Protein AF-A0A5E6NLM1-F1 (afdb_monomer)

Foldseek 3Di:
DWDQDPNDIDDPFQAPPHPFDWQFFQAPCQVVFQEWEFAFQAQTWIWHHHNTTITIHGRLGHCVDPNSVVVSVVVVVVCCVVRVGHHQAYEYEPDCPRPSNVVRVVVCVVVVHDYDYDHRQLVVVAVVCGNVSNHQPDAWDWDFFAAAFTQDPVRATEGTFTWGHGNPDIDTDDFADKWFQPPVVQLQFALCSLLLRVCVVVVNDDPPLQPPHVSVVVVVVVVDPDDTHIYRHPLSVQSNVLSVVVQDRDGDPDGSPSNVSSVVVVVVVVPDPPDPDDDDDDDDDDPDPDPPPDDPPDDD

Secondary structure (DSSP, 8-state):
-EEEETTEEEES---TTTTTPPEEPPTT-GGGTTEEE---STTB--EEE-SSEEEEPPP-B-TTSHHHHHHHHHHHHHHHHHTT----EEEEES-TTSHHHHHHHHHHHHHT--EEEE-HHHHHHHHHHHHTT--TTPPPEEEEEEEEEEE-TTSSEEEEEEEEE-SS-EEEEEEPPPEE-TTTTHHHH-THHHHHHHHHHTT---TTTTTTS-HHHHHHHHHS-S---EE--HHHHHHHHHHHTTSS-S--SSTTHHHHHHHHHHHHHHHSS----------SS-----------S---

Sequence (300 aa):
MVQVCAENTRLIRRARGYAPTALPFPNGFEEYQGLLAVGAELKNTFCLFTRTNAIVSQHIGDLKTLESYQDFMRNIALYQRLYMTNIQRLACDLHPDYLSSKYADNYAQTNNIKLSTVQHHHAHIAACLFEHGKAIDSEKVLGVVWDGIGLGADNSLWGGEFLLVDYLSFNRLAHFEYTPLLGGDKAQSEPWRMAYMYLKQHKIAADTCFSGKPTAEFDALLKSNLPLNYTSSVGRLFDAVAYLLGICTEKISYEAQAAIELENMANECLTTKRQTVTNLNLKKQKITLILILKNCGLRF

Nearest PDB structures (foldseek):
  3vth-assembly1_A  TM=8.858E-01  e=1.335E-23  Caldanaerobacter subterraneus subsp. tengcongensis MB4
  3ttf-assembly1_A  TM=9.095E-01  e=5.279E-23  Escherichia coli O157:H7
  3vth-assembly2_B  TM=9.160E-01  e=7.117E-23  Caldanaerobacter subterraneus subsp. tengcongensis MB4
  4g9i-assembly1_A  TM=8.330E-01  e=1.838E-18  Thermococcus kodakarensis KOD1
  4g9i-assembly3_C  TM=8.614E-01  e=6.448E-18  Thermococcus kodakarensis KOD1

pLDDT: mean 87.35, std 18.52, range [25.2, 98.44]

Radius of gyration: 21.75 Å; Cα contacts (8 Å, |Δi|>4): 486; chains: 1; bounding box: 50×42×65 Å

Structure (mmCIF, N/CA/C/O backbone):
data_AF-A0A5E6NLM1-F1
#
_entry.id   AF-A0A5E6NLM1-F1
#
loop_
_atom_site.group_PDB
_atom_site.id
_atom_site.type_symbol
_atom_site.label_atom_id
_atom_site.label_alt_id
_atom_site.label_comp_id
_atom_site.label_asym_id
_atom_site.label_entity_id
_atom_site.label_seq_id
_atom_site.pdbx_PDB_ins_code
_atom_site.Cartn_x
_atom_site.Cartn_y
_atom_site.Cartn_z
_atom_site.occupancy
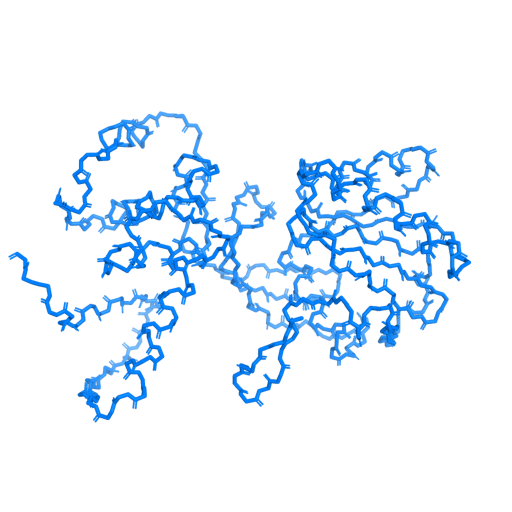_atom_site.B_iso_or_equiv
_atom_site.auth_seq_id
_atom_site.auth_comp_id
_atom_site.auth_asym_id
_atom_site.auth_atom_id
_atom_site.pdbx_PDB_model_num
ATOM 1 N N . MET A 1 1 ? -10.495 13.761 -3.846 1.00 75.44 1 MET A N 1
ATOM 2 C CA . MET A 1 1 ? -10.309 13.482 -5.285 1.00 75.44 1 MET A CA 1
ATOM 3 C C . MET A 1 1 ? -11.126 12.256 -5.607 1.00 75.44 1 MET A C 1
ATOM 5 O O . MET A 1 1 ? -11.008 11.282 -4.871 1.00 75.44 1 MET A O 1
ATOM 9 N N . VAL A 1 2 ? -11.967 12.341 -6.629 1.00 79.38 2 VAL A N 1
ATOM 10 C CA . VAL A 1 2 ? -12.831 11.255 -7.103 1.00 79.38 2 VAL A CA 1
ATOM 11 C C . VAL A 1 2 ? -12.576 11.055 -8.595 1.00 79.38 2 VAL A C 1
ATOM 13 O O . VAL A 1 2 ? -12.265 12.025 -9.282 1.00 79.38 2 VAL A O 1
ATOM 16 N N . GLN A 1 3 ? -12.697 9.824 -9.074 1.00 84.31 3 GLN A N 1
ATOM 17 C CA . GLN A 1 3 ? -12.614 9.460 -10.489 1.00 84.31 3 GLN A CA 1
ATOM 18 C C . GLN A 1 3 ? -13.764 8.511 -10.818 1.00 84.31 3 GLN A C 1
ATOM 20 O O . GLN A 1 3 ? -14.216 7.773 -9.948 1.00 84.31 3 GLN A O 1
ATOM 25 N N . VAL A 1 4 ? -14.243 8.515 -12.058 1.00 77.81 4 VAL A N 1
ATOM 26 C CA . VAL A 1 4 ? -15.207 7.514 -12.527 1.00 77.81 4 VAL A CA 1
ATOM 27 C C . VAL A 1 4 ? -14.437 6.340 -13.123 1.00 77.81 4 VAL A C 1
ATOM 29 O O . VAL A 1 4 ? -13.619 6.531 -14.017 1.00 77.81 4 VAL A O 1
ATOM 32 N N . CYS A 1 5 ? -14.697 5.134 -12.628 1.00 77.75 5 CYS A N 1
ATOM 33 C CA . CYS A 1 5 ? -14.145 3.889 -13.154 1.00 77.75 5 CYS A CA 1
ATOM 34 C C . CYS A 1 5 ? -15.266 2.853 -13.259 1.00 77.75 5 CYS A C 1
ATOM 36 O O . CYS A 1 5 ? -16.017 2.657 -12.299 1.00 77.75 5 CYS A O 1
ATOM 38 N N . ALA A 1 6 ? -15.386 2.219 -14.432 1.00 78.81 6 ALA A N 1
ATOM 39 C CA . ALA A 1 6 ? -16.472 1.293 -14.766 1.00 78.81 6 ALA A CA 1
ATOM 40 C C . ALA A 1 6 ? -17.851 1.855 -14.363 1.00 78.81 6 ALA A C 1
ATOM 42 O O . ALA A 1 6 ? -18.569 1.250 -13.569 1.00 78.81 6 ALA A O 1
ATOM 43 N N . GLU A 1 7 ? -18.158 3.068 -14.840 1.00 79.19 7 GLU A N 1
ATOM 44 C CA . GLU A 1 7 ? -19.419 3.803 -14.605 1.00 79.19 7 GLU A CA 1
ATOM 45 C C . GLU A 1 7 ? -19.713 4.179 -13.142 1.00 79.19 7 GLU A C 1
ATOM 47 O O . GLU A 1 7 ? -20.738 4.787 -12.847 1.00 79.19 7 GLU A O 1
ATOM 52 N N . ASN A 1 8 ? -18.797 3.889 -12.217 1.00 81.50 8 ASN A N 1
ATOM 53 C CA . ASN A 1 8 ? -18.968 4.161 -10.797 1.00 81.50 8 ASN A CA 1
ATOM 54 C C . ASN A 1 8 ? -17.966 5.204 -10.306 1.00 81.50 8 ASN A C 1
ATOM 56 O O . ASN A 1 8 ? -16.784 5.173 -10.655 1.00 81.50 8 ASN A O 1
ATOM 60 N N . THR A 1 9 ? -18.418 6.107 -9.437 1.00 85.75 9 THR A N 1
ATOM 61 C CA . THR A 1 9 ? -17.531 7.052 -8.751 1.00 85.75 9 THR A CA 1
ATOM 62 C C . THR A 1 9 ? -16.673 6.311 -7.730 1.00 85.75 9 THR A C 1
ATOM 64 O O . THR A 1 9 ? -17.185 5.636 -6.841 1.00 85.75 9 THR A O 1
ATOM 67 N N . ARG A 1 10 ? -15.356 6.472 -7.830 1.00 87.00 10 ARG A N 1
ATOM 68 C CA . ARG A 1 10 ? -14.344 5.916 -6.931 1.00 87.00 10 ARG A CA 1
ATOM 69 C C . ARG A 1 10 ? -13.585 7.045 -6.250 1.00 87.00 10 ARG A C 1
ATOM 71 O O . ARG A 1 10 ? -13.135 7.996 -6.892 1.00 87.00 10 ARG A O 1
ATOM 78 N N . LEU A 1 11 ? -13.454 6.961 -4.932 1.00 85.88 11 LEU A N 1
ATOM 79 C CA . LEU A 1 11 ? -12.713 7.936 -4.142 1.00 85.88 11 LEU A CA 1
ATOM 80 C C . LEU A 1 11 ? -11.222 7.580 -4.156 1.00 85.88 11 LEU A C 1
ATOM 82 O O . LEU A 1 11 ? -10.843 6.518 -3.687 1.00 85.88 11 LEU A O 1
ATOM 86 N N . ILE A 1 12 ? -10.377 8.489 -4.645 1.00 83.50 12 ILE A N 1
ATOM 87 C CA . ILE A 1 12 ? -8.913 8.304 -4.655 1.00 83.50 12 ILE A CA 1
ATOM 88 C C . ILE A 1 12 ? -8.264 9.011 -3.464 1.00 83.50 12 ILE A C 1
ATOM 90 O O . ILE A 1 12 ? -7.289 8.542 -2.889 1.00 83.50 12 ILE A O 1
ATOM 94 N N . ARG A 1 13 ? -8.810 10.168 -3.067 1.00 86.12 13 ARG A N 1
ATOM 95 C CA . ARG A 1 13 ? -8.314 10.935 -1.915 1.00 86.12 13 ARG A CA 1
ATOM 96 C C . ARG A 1 13 ? -9.465 11.378 -1.029 1.00 86.12 13 ARG A C 1
ATOM 98 O O . ARG A 1 13 ? -10.170 12.328 -1.395 1.00 86.12 13 ARG A O 1
ATOM 105 N N . ARG A 1 14 ? -9.605 10.735 0.134 1.00 87.50 14 ARG A N 1
ATOM 106 C CA . ARG A 1 14 ? -10.546 11.112 1.200 1.00 87.50 14 ARG A CA 1
ATOM 107 C C . ARG A 1 14 ? -9.989 12.295 1.997 1.00 87.50 14 ARG A C 1
ATOM 109 O O . ARG A 1 14 ? -9.028 12.155 2.739 1.00 87.50 14 ARG A O 1
ATOM 116 N N . ALA A 1 15 ? -10.548 13.486 1.806 1.00 86.50 15 ALA A N 1
ATOM 117 C CA . ALA A 1 15 ? -10.118 14.703 2.503 1.00 86.50 15 ALA A CA 1
ATOM 118 C C . ALA A 1 15 ? -11.305 15.675 2.628 1.00 86.50 15 ALA A C 1
ATOM 120 O O . ALA A 1 15 ? -12.387 15.256 3.028 1.00 86.50 15 ALA A O 1
ATOM 121 N N . ARG A 1 16 ? -11.137 16.955 2.262 1.00 81.88 16 ARG A N 1
ATOM 122 C CA . ARG A 1 16 ? -12.198 17.978 2.294 1.00 81.88 16 ARG A CA 1
ATOM 123 C C . ARG A 1 16 ? -13.504 17.473 1.660 1.00 81.88 16 ARG A C 1
ATOM 125 O O . ARG A 1 16 ? -13.479 16.942 0.552 1.00 81.88 16 ARG A O 1
ATOM 132 N N . GLY A 1 17 ? -14.618 17.656 2.371 1.00 78.25 17 GLY A N 1
ATOM 133 C CA . GLY A 1 17 ? -15.962 17.247 1.942 1.00 78.25 17 GLY A CA 1
ATOM 134 C C . GLY A 1 17 ? -16.335 15.795 2.268 1.00 78.25 17 GLY A C 1
ATOM 135 O O . GLY A 1 17 ? -17.504 15.449 2.158 1.00 78.25 17 GLY A O 1
ATOM 136 N N . TYR A 1 18 ? -15.375 14.967 2.700 1.00 79.31 18 TYR A N 1
ATOM 137 C CA . TYR A 1 18 ? -15.607 13.565 3.077 1.00 79.31 18 TYR A CA 1
ATOM 138 C C . TYR A 1 18 ? -15.082 13.231 4.470 1.00 79.31 18 TYR A C 1
ATOM 140 O O . TYR A 1 18 ? -15.738 12.528 5.223 1.00 79.31 18 TYR A O 1
ATOM 148 N N . ALA A 1 19 ? -13.890 13.700 4.828 1.00 81.88 19 ALA A N 1
ATOM 149 C CA . ALA A 1 19 ? -13.377 13.576 6.181 1.00 81.88 19 ALA A CA 1
ATOM 150 C C . ALA A 1 19 ? -13.891 14.751 7.037 1.00 81.88 19 ALA A C 1
ATOM 152 O O . ALA A 1 19 ? -13.904 15.883 6.538 1.00 81.88 19 ALA A O 1
ATOM 153 N N . PRO A 1 20 ? -14.282 14.521 8.303 1.00 80.88 20 PRO A N 1
ATOM 154 C CA . PRO A 1 20 ? -14.230 13.258 9.043 1.00 80.88 20 PRO A CA 1
ATOM 155 C C . PRO A 1 20 ? -15.606 12.561 9.132 1.00 80.88 20 PRO A C 1
ATOM 157 O O . PRO A 1 20 ? -16.027 12.153 10.214 1.00 80.88 20 PRO A O 1
ATOM 160 N N . THR A 1 21 ? -16.348 12.443 8.022 1.00 86.06 21 THR A N 1
ATOM 161 C CA . THR A 1 21 ? -17.630 11.720 8.019 1.00 86.06 21 THR A CA 1
ATOM 162 C C . THR A 1 21 ? -17.414 10.291 8.502 1.00 86.06 21 THR A C 1
ATOM 164 O O . THR A 1 21 ? -16.505 9.597 8.036 1.00 86.06 21 THR A O 1
ATOM 167 N N . ALA A 1 22 ? -18.248 9.872 9.447 1.00 90.19 22 ALA A N 1
ATOM 168 C CA . ALA A 1 22 ? -18.184 8.560 10.059 1.00 90.19 22 ALA A CA 1
ATOM 169 C C . ALA A 1 22 ? -18.597 7.459 9.072 1.00 90.19 22 ALA A C 1
ATOM 171 O O . ALA A 1 22 ? -19.509 7.653 8.268 1.00 90.19 22 ALA A O 1
ATOM 172 N N . LEU A 1 23 ? -17.927 6.310 9.145 1.00 92.69 23 LEU A N 1
ATOM 173 C CA . LEU A 1 23 ? -18.339 5.088 8.465 1.00 92.69 23 LEU A CA 1
ATOM 174 C C . LEU A 1 23 ? -19.094 4.206 9.470 1.00 92.69 23 LEU A C 1
ATOM 176 O O . LEU A 1 23 ? -18.535 3.920 10.537 1.00 92.69 23 LEU A O 1
ATOM 180 N N . PRO A 1 24 ? -20.339 3.799 9.169 1.00 94.19 24 PRO A N 1
ATOM 181 C CA . PRO A 1 24 ? -21.094 2.923 10.053 1.00 94.19 24 PRO A CA 1
ATOM 182 C C . PRO A 1 24 ? -20.392 1.571 10.178 1.00 94.19 24 PRO A C 1
ATOM 184 O O . PRO A 1 24 ? -19.762 1.100 9.229 1.00 94.19 24 PRO A O 1
ATOM 187 N N . PHE A 1 25 ? -20.498 0.951 11.350 1.00 95.75 25 PHE A N 1
ATOM 188 C CA . PHE A 1 25 ? -19.984 -0.396 11.545 1.00 95.75 25 PHE A CA 1
ATOM 189 C C . PHE A 1 25 ? -20.836 -1.419 10.782 1.00 95.75 25 PHE A C 1
ATOM 191 O O . PHE A 1 25 ? -22.063 -1.390 10.892 1.00 95.75 25 PHE A O 1
ATOM 198 N N . PRO A 1 26 ? -20.212 -2.342 10.030 1.00 95.25 26 PRO A N 1
ATOM 199 C CA . PRO A 1 26 ? -20.854 -3.600 9.690 1.00 95.25 2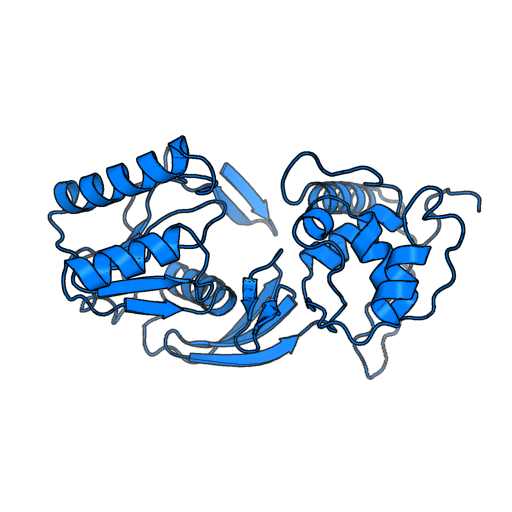6 PRO A CA 1
ATOM 200 C C . PRO A 1 26 ? -21.167 -4.391 10.967 1.00 95.25 26 PRO A C 1
ATOM 202 O O . PRO A 1 26 ? -20.499 -4.213 11.988 1.00 95.25 26 PRO A O 1
ATOM 205 N N . ASN A 1 27 ? -22.136 -5.304 10.894 1.00 94.62 27 ASN A N 1
ATOM 206 C CA . ASN A 1 27 ? -22.512 -6.136 12.038 1.00 94.62 27 ASN A CA 1
ATOM 207 C C . ASN A 1 27 ? -21.291 -6.875 12.618 1.00 94.62 27 ASN A C 1
ATOM 209 O O . ASN A 1 27 ? -20.547 -7.531 11.879 1.00 94.62 27 ASN A O 1
ATOM 213 N N . GLY A 1 28 ? -21.118 -6.797 13.938 1.00 93.31 28 GLY A N 1
ATOM 214 C CA . GLY A 1 28 ? -20.065 -7.489 14.681 1.00 93.31 28 GLY A CA 1
ATOM 215 C C . GLY A 1 28 ? -18.802 -6.659 14.926 1.00 93.31 28 GLY A C 1
ATOM 216 O O . GLY A 1 28 ? -17.847 -7.178 15.498 1.00 93.31 28 GLY A O 1
ATOM 217 N N . PHE A 1 29 ? -18.772 -5.383 14.525 1.00 94.44 29 PHE A N 1
ATOM 218 C CA . PHE A 1 29 ? -17.647 -4.476 14.788 1.00 94.44 29 PHE A CA 1
ATOM 219 C C . PHE A 1 29 ? -17.846 -3.563 16.014 1.00 94.44 29 PHE A C 1
ATOM 221 O O . PHE A 1 29 ? -16.917 -2.856 16.414 1.00 94.44 29 PHE A O 1
ATOM 228 N N . GLU A 1 30 ? -19.019 -3.592 16.648 1.00 90.69 30 GLU A N 1
ATOM 229 C CA . GLU A 1 30 ? -19.412 -2.699 17.745 1.00 90.69 30 GLU A CA 1
ATOM 230 C C . GLU A 1 30 ? -18.545 -2.860 19.008 1.00 90.69 30 GLU A C 1
ATOM 232 O O . GLU A 1 30 ? -18.379 -1.915 19.779 1.00 90.69 30 GLU A O 1
ATOM 237 N N . GLU A 1 31 ? -17.939 -4.033 19.210 1.00 89.81 31 GLU A N 1
ATOM 238 C CA . GLU A 1 31 ? -17.104 -4.337 20.381 1.00 89.81 31 GLU A CA 1
ATOM 239 C C . GLU A 1 31 ? -15.654 -3.823 20.264 1.00 89.81 31 GLU A C 1
ATOM 241 O O . GLU A 1 31 ? -14.894 -3.843 21.238 1.00 89.81 31 GLU A O 1
ATOM 246 N N . TYR A 1 32 ? -15.248 -3.326 19.091 1.00 92.12 32 TYR A N 1
ATOM 247 C CA . TYR A 1 32 ? -13.862 -2.931 18.804 1.00 92.12 32 TYR A CA 1
ATOM 248 C C . TYR A 1 32 ? -13.583 -1.437 19.033 1.00 92.12 32 TYR A C 1
ATOM 250 O O . TYR A 1 32 ? -12.645 -0.876 18.458 1.00 92.12 32 TYR A O 1
ATOM 258 N N . GLN A 1 33 ? -14.361 -0.784 19.903 1.00 94.06 33 GLN A N 1
ATOM 259 C CA . GLN A 1 33 ? -14.108 0.596 20.320 1.00 94.06 33 GLN A CA 1
ATOM 260 C C . GLN A 1 33 ? -12.654 0.775 20.801 1.00 94.06 33 GLN A C 1
ATOM 262 O O . GLN A 1 33 ? -12.075 -0.076 21.482 1.00 94.06 33 GLN A O 1
ATOM 267 N N . GLY A 1 34 ? -12.060 1.919 20.460 1.00 96.12 34 GLY A N 1
ATOM 268 C CA . GLY A 1 34 ? -10.700 2.268 20.859 1.00 96.12 34 GLY A CA 1
ATOM 269 C C . GLY A 1 34 ? -9.617 1.582 20.027 1.00 96.12 34 GLY A C 1
ATOM 270 O O . GLY A 1 34 ? -8.449 1.631 20.410 1.00 96.12 34 GLY A O 1
ATOM 271 N N . LEU A 1 35 ? -9.962 0.943 18.906 1.00 97.50 35 LEU A N 1
ATOM 272 C CA . LEU A 1 35 ? -8.975 0.522 17.916 1.00 97.50 35 LEU A CA 1
ATOM 273 C C . LEU A 1 35 ? -8.462 1.737 17.132 1.00 97.50 35 LEU A C 1
ATOM 275 O O . LEU A 1 35 ? -9.245 2.442 16.493 1.00 97.50 35 LEU A O 1
ATOM 279 N N . LEU A 1 36 ? -7.147 1.955 17.153 1.00 98.44 36 LEU A N 1
ATOM 280 C CA . LEU A 1 36 ? -6.457 2.846 16.224 1.00 98.44 36 LEU A CA 1
ATOM 281 C C . LEU A 1 36 ? -5.688 2.008 15.196 1.00 98.44 36 LEU A C 1
ATOM 283 O O . LEU A 1 36 ? -4.739 1.306 15.543 1.00 98.44 36 LEU A O 1
ATOM 287 N N . ALA A 1 37 ? -6.070 2.122 13.927 1.00 98.31 37 ALA A N 1
ATOM 288 C CA . ALA A 1 37 ? -5.298 1.611 12.801 1.00 98.31 37 ALA A CA 1
ATOM 289 C C . ALA A 1 37 ? -4.488 2.756 12.180 1.00 98.31 37 ALA A C 1
ATOM 291 O O . ALA A 1 37 ? -5.067 3.747 11.738 1.00 98.31 37 ALA A O 1
ATOM 292 N N . VAL A 1 38 ? -3.159 2.641 12.150 1.00 98.38 38 VAL A N 1
ATOM 293 C CA . VAL A 1 38 ? -2.268 3.747 11.734 1.00 98.38 38 VAL A CA 1
ATOM 294 C C . VAL A 1 38 ? -2.033 3.837 10.224 1.00 98.38 38 VAL A C 1
ATOM 296 O O . VAL A 1 38 ? -1.513 4.846 9.754 1.00 98.38 38 VAL A O 1
ATOM 299 N N . GLY A 1 39 ? -2.436 2.809 9.472 1.00 97.19 39 GLY A N 1
ATOM 300 C CA . GLY A 1 39 ? -2.336 2.759 8.013 1.00 97.19 39 GLY A CA 1
ATOM 301 C C . GLY A 1 39 ? -0.914 2.561 7.469 1.00 97.19 39 GLY A C 1
ATOM 302 O O . GLY A 1 39 ? 0.047 2.350 8.214 1.00 97.19 39 GLY A O 1
ATOM 303 N N . ALA A 1 40 ? -0.800 2.625 6.142 1.00 96.06 40 ALA A N 1
ATOM 304 C CA . ALA A 1 40 ? 0.459 2.514 5.402 1.00 96.06 40 ALA A CA 1
ATOM 305 C C . ALA A 1 40 ? 1.284 3.815 5.447 1.00 96.06 40 ALA A C 1
ATOM 307 O O . ALA A 1 40 ? 0.816 4.837 5.938 1.00 96.06 40 ALA A O 1
ATOM 308 N N . GLU A 1 41 ? 2.505 3.808 4.916 1.00 94.62 41 GLU A N 1
ATOM 309 C CA . GLU A 1 41 ? 3.379 4.993 4.918 1.00 94.62 41 GLU A CA 1
ATOM 310 C C . GLU A 1 41 ? 3.013 6.033 3.847 1.00 94.62 41 GLU A C 1
ATOM 312 O O . GLU A 1 41 ? 2.988 7.236 4.118 1.00 94.62 41 GLU A O 1
ATOM 317 N N . LEU A 1 42 ? 2.698 5.572 2.635 1.00 93.44 42 LEU A N 1
ATOM 318 C CA . LEU A 1 42 ? 2.364 6.430 1.504 1.00 93.44 42 LEU A CA 1
ATOM 319 C C . LEU A 1 42 ? 0.853 6.679 1.428 1.00 93.44 42 LEU A C 1
ATOM 321 O O . LEU A 1 42 ? 0.049 5.782 1.677 1.00 93.44 42 LEU A O 1
ATOM 325 N N . LYS A 1 43 ? 0.461 7.904 1.048 1.00 93.56 43 LYS A N 1
ATOM 326 C CA . LYS A 1 43 ? -0.944 8.356 0.987 1.00 93.56 43 LYS A CA 1
ATOM 327 C C . LYS A 1 43 ? -1.704 8.087 2.298 1.00 93.56 43 LYS A C 1
ATOM 329 O O . LYS A 1 43 ? -2.904 7.809 2.272 1.00 93.56 43 LYS A O 1
ATOM 334 N N . ASN A 1 44 ? -1.008 8.208 3.428 1.00 97.75 44 ASN A N 1
ATOM 335 C CA . ASN A 1 44 ? -1.464 7.761 4.732 1.00 97.75 44 ASN A CA 1
ATOM 336 C C . ASN A 1 44 ? -2.817 8.365 5.138 1.00 97.75 44 ASN A C 1
ATOM 338 O O . ASN A 1 44 ? -3.101 9.553 4.936 1.00 97.75 44 ASN A O 1
ATOM 342 N N . THR A 1 45 ? -3.613 7.507 5.767 1.00 97.50 45 THR A N 1
ATOM 343 C CA . THR A 1 45 ? -4.738 7.855 6.633 1.00 97.50 45 THR A CA 1
ATOM 344 C C . THR A 1 45 ? -4.698 6.917 7.831 1.00 97.50 45 THR A C 1
ATOM 346 O O . THR A 1 45 ? -4.318 5.755 7.678 1.00 97.50 45 THR A O 1
ATOM 349 N N . PHE A 1 46 ? -5.122 7.395 8.997 1.00 98.06 46 PHE A N 1
ATOM 350 C CA . PHE A 1 46 ? -5.395 6.533 10.145 1.00 98.06 46 PHE A CA 1
ATOM 351 C C . PHE A 1 46 ? -6.905 6.364 10.327 1.00 98.06 46 PHE A C 1
ATOM 353 O O . PHE A 1 46 ? -7.702 7.169 9.840 1.00 98.06 46 PHE A O 1
ATOM 360 N N . CYS A 1 47 ? -7.311 5.326 11.049 1.00 98.00 47 CYS A N 1
ATOM 361 C CA . CYS A 1 47 ? -8.704 5.066 11.380 1.00 98.00 47 CYS A CA 1
ATOM 362 C C . CYS A 1 47 ? -8.868 4.854 12.885 1.00 98.00 47 CYS A C 1
ATOM 364 O O . CYS A 1 47 ? -8.165 4.035 13.474 1.00 98.00 47 CYS A O 1
ATOM 366 N N . LEU A 1 48 ? -9.814 5.572 13.494 1.00 97.81 48 LEU A N 1
ATOM 367 C CA . LEU A 1 48 ? -10.165 5.450 14.907 1.00 97.81 48 LEU A CA 1
ATOM 368 C C . LEU A 1 48 ? -11.571 4.867 15.051 1.00 97.81 48 LEU A C 1
ATOM 370 O O . LEU A 1 48 ? -12.545 5.441 14.565 1.00 97.81 48 LEU A O 1
ATOM 374 N N . PHE A 1 49 ? -11.680 3.740 15.746 1.00 97.25 49 PHE A N 1
ATOM 375 C CA . PHE A 1 49 ? -12.960 3.125 16.073 1.00 97.25 49 PHE A CA 1
ATOM 376 C C . PHE A 1 49 ? -13.519 3.788 17.326 1.00 97.25 49 PHE A C 1
ATOM 378 O O . PHE A 1 49 ? -12.973 3.662 18.422 1.00 97.25 49 PHE A O 1
ATOM 385 N N . THR A 1 50 ? -14.616 4.512 17.153 1.00 95.44 50 THR A N 1
ATOM 386 C CA . THR A 1 50 ? -15.383 5.106 18.252 1.00 95.44 50 THR A CA 1
ATOM 387 C C . THR A 1 50 ? -16.382 4.086 18.795 1.00 95.44 50 THR A C 1
ATOM 389 O O . THR A 1 50 ? -16.401 2.936 18.365 1.00 95.44 50 THR A O 1
ATOM 392 N N . ARG A 1 51 ? -17.242 4.493 19.733 1.00 91.56 51 ARG A N 1
ATOM 393 C CA . ARG A 1 51 ? -18.296 3.617 20.265 1.00 91.56 51 ARG A CA 1
ATOM 394 C C . ARG A 1 51 ? -19.276 3.126 19.192 1.00 91.56 51 ARG A C 1
ATOM 396 O O . ARG A 1 51 ? -19.852 2.061 19.349 1.00 91.56 51 ARG A O 1
ATOM 403 N N . THR A 1 52 ? -19.523 3.919 18.151 1.00 90.88 52 THR A N 1
ATOM 404 C CA . THR A 1 52 ? -20.608 3.642 17.193 1.00 90.88 52 THR A CA 1
ATOM 405 C C . THR A 1 52 ? -20.160 3.568 15.742 1.00 90.88 52 THR A C 1
ATOM 407 O O . THR A 1 52 ? -20.912 3.059 14.922 1.00 90.88 52 THR A O 1
ATOM 410 N N . ASN A 1 53 ? -18.982 4.096 15.405 1.00 94.62 53 ASN A N 1
ATOM 411 C CA . ASN A 1 53 ? -18.533 4.207 14.019 1.00 94.62 53 ASN A CA 1
ATOM 412 C C . ASN A 1 53 ? -17.006 4.156 13.887 1.00 94.62 53 ASN A C 1
ATOM 414 O O . ASN A 1 53 ? -16.275 4.502 14.824 1.00 94.62 53 ASN A O 1
ATOM 418 N N . ALA A 1 54 ? -16.532 3.859 12.678 1.00 96.56 54 ALA A N 1
ATOM 419 C CA . ALA A 1 54 ? -15.144 4.045 12.274 1.00 96.56 54 ALA A CA 1
ATOM 420 C C . ALA A 1 54 ? -14.940 5.457 11.703 1.00 96.56 54 ALA A C 1
ATOM 422 O O . ALA A 1 54 ? -15.672 5.898 10.815 1.00 96.56 54 ALA A O 1
ATOM 423 N N . ILE A 1 55 ? -13.928 6.175 12.191 1.00 96.69 55 ILE A N 1
ATOM 424 C CA . ILE A 1 55 ? -13.563 7.502 11.691 1.00 96.69 55 ILE A CA 1
ATOM 425 C C . ILE A 1 55 ? -12.215 7.414 10.984 1.00 96.69 55 ILE A C 1
ATOM 427 O O . ILE A 1 55 ? -11.172 7.310 11.628 1.00 96.69 55 ILE A O 1
ATOM 431 N N . VAL A 1 56 ? -12.239 7.500 9.655 1.00 96.38 56 VAL A N 1
ATOM 432 C CA . VAL A 1 56 ? -11.028 7.602 8.830 1.00 96.38 56 VAL A CA 1
ATOM 433 C C . VAL A 1 56 ? -10.608 9.065 8.741 1.00 96.38 56 VAL A C 1
ATOM 435 O O . VAL A 1 56 ? -11.430 9.931 8.419 1.00 96.38 56 VAL A O 1
ATOM 438 N N . SER A 1 57 ? -9.334 9.335 9.015 1.00 96.62 57 SER A N 1
ATOM 439 C CA . SER A 1 57 ? -8.760 10.674 8.954 1.00 96.62 57 SER A CA 1
ATOM 440 C C . SER A 1 57 ? -8.833 11.266 7.546 1.00 96.62 57 SER A C 1
ATOM 442 O O . SER A 1 57 ? -9.053 10.581 6.543 1.00 96.62 57 SER A O 1
ATOM 444 N N . GLN A 1 58 ? -8.583 12.569 7.444 1.00 94.81 58 GLN A N 1
ATOM 445 C CA . GLN A 1 58 ? -8.197 13.146 6.164 1.00 94.81 58 GLN A CA 1
ATOM 446 C C . GLN A 1 58 ? -6.899 12.503 5.658 1.00 94.81 58 GLN A C 1
ATOM 448 O O . GLN A 1 58 ? -6.078 12.038 6.449 1.00 94.81 58 GLN A O 1
ATOM 453 N N . HIS A 1 59 ? -6.704 12.535 4.343 1.00 95.75 59 HIS A N 1
ATOM 454 C CA . HIS A 1 59 ? -5.430 12.223 3.710 1.00 95.75 59 HIS A CA 1
ATOM 455 C C . HIS A 1 59 ? -4.310 13.091 4.285 1.00 95.75 59 HIS A C 1
ATOM 457 O O . HIS A 1 59 ? -4.370 14.319 4.176 1.00 95.75 59 HIS A O 1
ATOM 463 N N . ILE A 1 60 ? -3.309 12.434 4.865 1.00 95.75 60 ILE A N 1
ATOM 464 C CA . ILE A 1 60 ? -2.137 13.080 5.454 1.00 95.75 60 ILE A CA 1
ATOM 465 C C . ILE A 1 60 ? -1.029 13.220 4.411 1.00 95.75 60 ILE A C 1
ATOM 467 O O . ILE A 1 60 ? -0.457 14.296 4.286 1.00 95.75 60 ILE A O 1
ATOM 471 N N . GLY A 1 61 ? -0.790 12.180 3.607 1.00 93.62 61 GLY A N 1
ATOM 472 C CA . GLY A 1 61 ? 0.217 12.204 2.543 1.00 93.62 61 GLY A CA 1
ATOM 473 C C . GLY A 1 61 ? 1.329 11.184 2.760 1.00 93.62 61 GLY A C 1
ATOM 474 O O . GLY A 1 61 ? 1.068 10.080 3.228 1.00 93.62 61 GLY A O 1
ATOM 475 N N . ASP A 1 62 ? 2.549 11.531 2.358 1.00 94.94 62 ASP A N 1
ATOM 476 C CA . ASP A 1 62 ? 3.740 10.700 2.555 1.00 94.94 62 ASP A CA 1
ATOM 477 C C . ASP A 1 62 ? 4.373 11.003 3.919 1.00 94.94 62 ASP A C 1
ATOM 479 O O . ASP A 1 62 ? 4.912 12.097 4.139 1.00 94.94 62 ASP A O 1
ATOM 483 N N . LEU A 1 63 ? 4.323 10.026 4.829 1.00 97.00 63 LEU A N 1
ATOM 484 C CA . LEU A 1 63 ? 4.854 10.180 6.182 1.00 97.00 63 LEU A CA 1
ATOM 485 C C . LEU A 1 63 ? 6.377 10.353 6.230 1.00 97.00 63 LEU A C 1
ATOM 487 O O . LEU A 1 63 ? 6.881 10.751 7.274 1.00 97.00 63 LEU A O 1
ATOM 491 N N . LYS A 1 64 ? 7.119 10.124 5.137 1.00 94.69 64 LYS A N 1
ATOM 492 C CA . LYS A 1 64 ? 8.570 10.389 5.083 1.00 94.69 64 LYS A CA 1
ATOM 493 C C . LYS A 1 64 ? 8.919 11.873 5.199 1.00 94.69 64 LYS A C 1
ATOM 495 O O . LYS A 1 64 ? 10.056 12.209 5.528 1.00 94.69 64 LYS A O 1
ATOM 500 N N . THR A 1 65 ? 7.965 12.763 4.934 1.00 95.62 65 THR A N 1
ATOM 501 C CA . THR A 1 65 ? 8.145 14.205 5.152 1.00 95.62 65 THR A CA 1
ATOM 502 C C . THR A 1 65 ? 7.886 14.560 6.614 1.00 95.62 65 THR A C 1
ATOM 504 O O . THR A 1 65 ? 6.924 14.083 7.222 1.00 95.62 65 THR A O 1
ATOM 507 N N . LEU A 1 66 ? 8.736 15.415 7.189 1.00 95.56 66 LEU A N 1
ATOM 508 C CA . LEU A 1 66 ? 8.630 15.799 8.598 1.00 95.56 66 LEU A CA 1
ATOM 509 C C . LEU A 1 66 ? 7.279 16.463 8.887 1.00 95.56 66 LEU A C 1
ATOM 511 O O . LEU A 1 66 ? 6.653 16.189 9.910 1.00 95.56 66 LEU A O 1
ATOM 515 N N . GLU A 1 67 ? 6.821 17.306 7.968 1.00 96.62 67 GLU A N 1
ATOM 516 C CA . GLU A 1 67 ? 5.552 18.015 8.039 1.00 96.62 67 GLU A CA 1
ATOM 517 C C . GLU A 1 67 ? 4.380 17.030 8.129 1.00 96.62 67 GLU A C 1
ATOM 519 O O . GLU A 1 67 ? 3.582 17.118 9.066 1.00 96.62 67 GLU A O 1
ATOM 524 N N . SER A 1 68 ? 4.323 16.043 7.224 1.00 96.62 68 SER A N 1
ATOM 525 C CA . SER A 1 68 ? 3.252 15.036 7.210 1.00 96.62 68 SER A CA 1
ATOM 526 C C . SER A 1 68 ? 3.294 14.141 8.444 1.00 96.62 68 SER A C 1
ATOM 528 O O . SER A 1 68 ? 2.247 13.826 9.006 1.00 96.62 68 SER A O 1
ATOM 530 N N . TYR A 1 69 ? 4.485 13.757 8.916 1.00 98.06 69 TYR A N 1
ATOM 531 C CA . TYR A 1 69 ? 4.614 12.944 10.127 1.00 98.06 69 TYR A CA 1
ATOM 532 C C . TYR A 1 69 ? 4.159 13.696 11.385 1.00 98.06 69 TYR A C 1
ATOM 534 O O . TYR A 1 69 ? 3.460 13.151 12.243 1.00 98.06 69 TYR A O 1
ATOM 542 N N . GLN A 1 70 ? 4.497 14.981 11.496 1.00 97.62 70 GLN A N 1
ATOM 543 C CA . GLN A 1 70 ? 4.002 15.810 12.590 1.00 97.62 70 GLN A CA 1
ATOM 544 C C . GLN A 1 70 ? 2.487 16.029 12.504 1.00 97.62 70 GLN A C 1
ATOM 546 O O . GLN A 1 70 ? 1.807 15.980 13.532 1.00 97.62 70 GLN A O 1
ATOM 551 N N . ASP A 1 71 ? 1.948 16.248 11.302 1.00 97.12 71 ASP A N 1
ATOM 552 C CA . ASP A 1 71 ? 0.504 16.338 11.084 1.00 97.12 71 ASP A CA 1
ATOM 553 C C . ASP A 1 71 ? -0.203 15.044 11.474 1.00 97.12 71 ASP A C 1
ATOM 555 O O . ASP A 1 71 ? -1.219 15.100 12.167 1.00 97.12 71 ASP A O 1
ATOM 559 N N . PHE A 1 72 ? 0.344 13.888 11.109 1.00 98.44 72 PHE A N 1
ATOM 560 C CA . PHE A 1 72 ? -0.156 12.578 11.518 1.00 98.44 72 PHE A CA 1
ATOM 561 C C . PHE A 1 72 ? -0.293 12.470 13.042 1.00 98.44 72 PHE A C 1
ATOM 563 O O . PHE A 1 72 ? -1.395 12.239 13.547 1.00 98.44 72 PHE A O 1
ATOM 570 N N . MET A 1 73 ? 0.782 12.742 13.789 1.00 98.06 73 MET A N 1
ATOM 571 C CA . MET A 1 73 ? 0.763 12.660 15.255 1.00 98.06 73 MET A CA 1
ATOM 572 C C . MET A 1 73 ? -0.220 13.656 15.887 1.00 98.06 73 MET A C 1
ATOM 574 O O . MET A 1 73 ? -0.994 13.295 16.780 1.00 98.06 73 MET A O 1
ATOM 578 N N . ARG A 1 74 ? -0.228 14.911 15.413 1.00 97.88 74 ARG A N 1
ATOM 579 C CA . ARG A 1 74 ? -1.161 15.943 15.897 1.00 97.88 74 ARG A CA 1
ATOM 580 C C . ARG A 1 74 ? -2.614 15.542 15.661 1.00 97.88 74 ARG A C 1
ATOM 582 O O . ARG A 1 74 ? -3.453 15.753 16.538 1.00 97.88 74 ARG A O 1
ATOM 589 N N . ASN A 1 75 ? -2.914 14.975 14.494 1.00 97.69 75 ASN A N 1
ATOM 590 C CA . ASN A 1 75 ? -4.272 14.590 14.132 1.00 97.69 75 ASN A CA 1
ATOM 591 C C . ASN A 1 75 ? -4.759 13.370 14.917 1.00 97.69 75 ASN A C 1
ATOM 593 O O . ASN A 1 75 ? -5.917 13.372 15.323 1.00 97.69 75 ASN A O 1
ATOM 597 N N . ILE A 1 76 ? -3.907 12.388 15.224 1.00 98.06 76 ILE A N 1
ATOM 598 C CA . ILE A 1 76 ? -4.293 11.278 16.113 1.00 98.06 76 ILE A CA 1
ATOM 599 C C . ILE A 1 76 ? -4.729 11.822 17.480 1.00 98.06 76 ILE A C 1
ATOM 601 O O . ILE A 1 76 ? -5.848 11.558 17.927 1.00 98.06 76 ILE A O 1
ATOM 605 N N . ALA A 1 77 ? -3.901 12.668 18.102 1.00 97.44 77 ALA A N 1
ATOM 606 C CA . ALA A 1 77 ? -4.222 13.277 19.394 1.00 97.44 77 ALA A CA 1
ATOM 607 C C . ALA A 1 77 ? -5.477 14.170 19.331 1.00 97.44 77 ALA A C 1
ATOM 609 O O . ALA A 1 77 ? -6.269 14.232 20.276 1.00 97.44 77 ALA A O 1
ATOM 610 N N . LEU A 1 78 ? -5.687 14.875 18.216 1.00 97.38 78 LEU A N 1
ATOM 611 C CA . LEU A 1 78 ? -6.899 15.655 17.980 1.00 97.38 78 LEU A CA 1
ATOM 612 C C . LEU A 1 78 ? -8.143 14.757 17.907 1.00 97.38 78 LEU A C 1
ATOM 614 O O . LEU A 1 78 ? -9.124 15.050 18.585 1.00 97.38 78 LEU A O 1
ATOM 618 N N . TYR A 1 79 ? -8.104 13.669 17.137 1.00 97.06 79 TYR A N 1
ATOM 619 C CA . TYR A 1 79 ? -9.251 12.778 16.940 1.00 97.06 79 TYR A CA 1
ATOM 620 C C . TYR A 1 79 ? -9.624 12.042 18.231 1.00 97.06 79 TYR A C 1
ATOM 622 O O . TYR A 1 79 ? -10.808 11.955 18.549 1.00 97.06 79 TYR A O 1
ATOM 630 N N . GLN A 1 80 ? -8.646 11.603 19.031 1.00 96.69 80 GLN A N 1
ATOM 631 C CA . GLN A 1 80 ? -8.920 11.036 20.358 1.00 96.69 80 GLN A CA 1
ATOM 632 C C . GLN A 1 80 ? -9.730 11.998 21.238 1.00 96.69 80 GLN A C 1
ATOM 634 O O . GLN A 1 80 ? -10.703 11.586 21.869 1.00 96.69 80 GLN A O 1
ATOM 639 N N . ARG A 1 81 ? -9.363 13.290 21.246 1.00 96.94 81 ARG A N 1
ATOM 640 C CA . ARG A 1 81 ? -10.076 14.327 22.010 1.00 96.94 81 ARG A CA 1
ATOM 641 C C . ARG A 1 81 ? -11.455 14.628 21.429 1.00 96.94 81 ARG A C 1
ATOM 643 O O . ARG A 1 81 ? -12.422 14.660 22.181 1.00 96.94 81 ARG A O 1
ATOM 650 N N . LEU A 1 82 ? -11.551 14.826 20.111 1.00 95.81 82 LEU A N 1
ATOM 651 C CA . LEU A 1 82 ? -12.808 15.163 19.432 1.00 95.81 82 LEU A CA 1
ATOM 652 C C . LEU A 1 82 ? -13.872 14.078 19.608 1.00 95.81 82 LEU A C 1
ATOM 654 O O . LEU A 1 82 ? -15.032 14.393 19.853 1.00 95.81 82 LEU A O 1
ATOM 658 N N . TYR A 1 83 ? -13.472 12.811 19.512 1.00 95.75 83 TYR A N 1
ATOM 659 C CA . TYR A 1 83 ? -14.381 11.671 19.617 1.00 95.75 83 TYR A CA 1
ATOM 660 C C . TYR A 1 83 ? -14.391 11.024 21.003 1.00 95.75 83 TYR A C 1
ATOM 662 O O . TYR A 1 83 ? -14.955 9.941 21.159 1.00 95.75 83 TYR A O 1
ATOM 670 N N . MET A 1 84 ? -13.754 11.655 21.999 1.00 95.75 84 MET A N 1
ATOM 671 C CA . MET A 1 84 ? -13.675 11.175 23.386 1.00 95.75 84 MET A CA 1
ATOM 672 C C . MET A 1 84 ? -13.331 9.678 23.472 1.00 95.75 84 MET A C 1
ATOM 674 O O . MET A 1 84 ? -13.953 8.912 24.208 1.00 95.75 84 MET A O 1
ATOM 678 N N . THR A 1 85 ? -12.377 9.240 22.650 1.00 95.94 85 THR A N 1
ATOM 679 C CA . THR A 1 85 ? -12.045 7.824 22.475 1.00 95.94 85 THR A CA 1
ATOM 680 C C . THR A 1 85 ? -10.607 7.577 22.911 1.00 95.94 85 THR A C 1
ATOM 682 O O . THR A 1 85 ? -9.657 8.092 22.319 1.00 95.94 85 THR A O 1
ATOM 685 N N . ASN A 1 86 ? -10.456 6.750 23.944 1.00 95.38 86 ASN A N 1
ATOM 686 C CA . ASN A 1 86 ? -9.159 6.254 24.384 1.00 95.38 86 ASN A CA 1
ATOM 687 C C . ASN A 1 86 ? -8.735 5.074 23.510 1.00 95.38 86 ASN A C 1
ATOM 689 O O . ASN A 1 86 ? -9.548 4.200 23.206 1.00 95.38 86 ASN A O 1
ATOM 693 N N . ILE A 1 87 ? -7.461 5.048 23.126 1.00 97.38 87 ILE A N 1
ATOM 694 C CA . ILE A 1 87 ? -6.898 3.945 22.351 1.00 97.38 87 ILE A CA 1
ATOM 695 C C . ILE A 1 87 ? -6.684 2.764 23.297 1.00 97.38 87 ILE A C 1
ATOM 697 O O . ILE A 1 87 ? -6.043 2.895 24.334 1.00 97.38 87 ILE A O 1
ATOM 701 N N . GLN A 1 88 ? -7.251 1.621 22.936 1.00 96.81 88 GLN A N 1
ATOM 702 C CA . GLN A 1 88 ? -7.180 0.360 23.679 1.00 96.81 88 GLN A CA 1
ATOM 703 C C . GLN A 1 88 ? -6.520 -0.750 22.860 1.00 96.81 88 GLN A C 1
ATOM 705 O O . GLN A 1 88 ? -6.089 -1.760 23.412 1.00 96.81 88 GLN A O 1
ATOM 710 N N . ARG A 1 89 ? -6.491 -0.596 21.532 1.00 97.19 89 ARG A N 1
ATOM 711 C CA . ARG A 1 89 ? -5.955 -1.568 20.577 1.00 97.19 89 ARG A CA 1
ATOM 712 C C . ARG A 1 89 ? -5.263 -0.811 19.454 1.00 97.19 89 ARG A C 1
ATOM 714 O O . ARG A 1 89 ? -5.740 0.248 19.044 1.00 97.19 89 ARG A O 1
ATOM 721 N N . LEU A 1 90 ? -4.175 -1.369 18.939 1.00 98.12 90 LEU A N 1
ATOM 722 C CA . LEU A 1 90 ? -3.445 -0.801 17.813 1.00 98.12 90 LEU A CA 1
ATOM 723 C C . LEU A 1 90 ? -3.341 -1.802 16.669 1.00 98.12 90 LEU A C 1
ATOM 725 O O . LEU A 1 90 ? -3.131 -2.995 16.899 1.00 98.12 90 LEU A O 1
ATOM 729 N N . ALA A 1 91 ? -3.443 -1.295 15.445 1.00 98.25 91 ALA A N 1
ATOM 730 C CA . ALA A 1 91 ? -3.144 -2.040 14.233 1.00 98.25 91 ALA A CA 1
ATOM 731 C C . ALA A 1 91 ? -2.189 -1.247 13.334 1.00 98.25 91 ALA A C 1
ATOM 733 O O . ALA A 1 91 ? -2.413 -0.058 13.093 1.00 98.25 91 ALA A O 1
ATOM 734 N N . CYS A 1 92 ? -1.149 -1.899 12.819 1.00 98.38 92 CYS A N 1
ATOM 735 C CA . CYS A 1 92 ? -0.229 -1.324 11.838 1.00 98.38 92 CYS A CA 1
ATOM 736 C C . CYS A 1 92 ? -0.002 -2.272 10.660 1.00 98.38 92 CYS A C 1
ATOM 738 O O . CYS A 1 92 ? -0.382 -3.443 10.705 1.00 98.38 92 CYS A O 1
ATOM 740 N N . ASP A 1 93 ? 0.619 -1.751 9.605 1.00 98.06 93 ASP A N 1
ATOM 741 C CA . ASP A 1 93 ? 1.065 -2.569 8.482 1.00 98.06 93 ASP A CA 1
ATOM 742 C C . ASP A 1 93 ? 2.096 -3.612 8.949 1.00 98.06 93 ASP A C 1
ATOM 744 O O . ASP A 1 93 ? 2.810 -3.410 9.936 1.00 98.06 93 ASP A O 1
ATOM 748 N N . LEU A 1 94 ? 2.184 -4.729 8.229 1.00 96.81 94 LEU A N 1
ATOM 749 C CA . LEU A 1 94 ? 3.212 -5.747 8.417 1.00 96.81 94 LEU A CA 1
ATOM 750 C C . LEU A 1 94 ? 4.629 -5.185 8.221 1.00 96.81 94 LEU A C 1
ATOM 752 O O . LEU A 1 94 ? 5.568 -5.716 8.806 1.00 96.81 94 LEU A O 1
ATOM 756 N N . HIS A 1 95 ? 4.796 -4.128 7.420 1.00 96.12 95 HIS A N 1
ATOM 757 C CA . HIS A 1 95 ? 6.095 -3.510 7.183 1.00 96.12 95 HIS A CA 1
ATOM 758 C C . HIS A 1 95 ? 6.648 -2.846 8.461 1.00 96.12 95 HIS A C 1
ATOM 760 O O . HIS A 1 95 ? 6.111 -1.821 8.896 1.00 96.12 95 HIS A O 1
ATOM 766 N N . PRO A 1 96 ? 7.753 -3.351 9.051 1.00 94.81 96 PRO A N 1
ATOM 767 C CA . PRO A 1 96 ? 8.253 -2.844 10.332 1.00 94.81 96 PRO A CA 1
ATOM 768 C C . PRO A 1 96 ? 8.907 -1.464 10.204 1.00 94.81 96 PRO A C 1
ATOM 770 O O . PRO A 1 96 ? 8.877 -0.670 11.141 1.00 94.81 96 PRO A O 1
ATOM 773 N N . ASP A 1 97 ? 9.487 -1.154 9.040 1.00 94.62 97 ASP A N 1
ATOM 774 C CA . ASP A 1 97 ? 10.206 0.108 8.861 1.00 94.62 97 ASP A CA 1
ATOM 775 C C . ASP A 1 97 ? 9.355 1.335 8.564 1.00 94.62 97 ASP A C 1
ATOM 777 O O . ASP A 1 97 ? 9.900 2.441 8.650 1.00 94.62 97 ASP A O 1
ATOM 781 N N . TYR A 1 98 ? 8.064 1.164 8.267 1.00 97.12 98 TYR A N 1
ATOM 782 C CA . TYR A 1 98 ? 7.171 2.294 8.036 1.00 97.12 98 TYR A CA 1
ATOM 783 C C . TYR A 1 98 ? 7.121 3.203 9.259 1.00 97.12 98 TYR A C 1
ATOM 785 O O . TYR A 1 98 ? 7.026 2.738 10.398 1.00 97.12 98 TYR A O 1
ATOM 793 N N . LEU A 1 99 ? 7.126 4.514 9.025 1.00 97.88 99 LEU A N 1
ATOM 794 C CA . LEU A 1 99 ? 7.008 5.497 10.102 1.00 97.88 99 LEU A CA 1
ATOM 795 C C . LEU A 1 99 ? 5.684 5.358 10.868 1.00 97.88 99 LEU A C 1
ATOM 797 O O . LEU A 1 99 ? 5.665 5.555 12.082 1.00 97.88 99 LEU A O 1
ATOM 801 N N . SER A 1 100 ? 4.601 4.940 10.201 1.00 98.12 100 SER A N 1
ATOM 802 C CA . SER A 1 100 ? 3.340 4.595 10.871 1.00 98.12 100 SER A CA 1
ATOM 803 C C . SER A 1 100 ? 3.492 3.378 11.792 1.00 98.12 100 SER A C 1
ATOM 805 O O . SER A 1 100 ? 3.063 3.434 12.945 1.00 98.12 100 SER A O 1
ATOM 807 N N . SER A 1 101 ? 4.147 2.305 11.337 1.00 98.19 101 SER A N 1
ATOM 808 C CA . SER A 1 101 ? 4.411 1.104 12.144 1.00 98.19 101 SER A CA 1
ATOM 809 C C . SER A 1 101 ? 5.314 1.399 13.342 1.00 98.19 101 SER A C 1
ATOM 811 O O . SER A 1 101 ? 4.987 1.006 14.459 1.00 98.19 101 SER A O 1
ATOM 813 N N . LYS A 1 102 ? 6.390 2.172 13.149 1.00 98.19 102 LYS A N 1
ATOM 814 C CA . LYS A 1 102 ? 7.283 2.620 14.233 1.00 98.19 102 LYS A CA 1
ATOM 815 C C . LYS A 1 102 ? 6.552 3.480 15.262 1.00 98.19 102 LYS A C 1
ATOM 817 O O . LYS A 1 102 ? 6.767 3.316 16.462 1.00 98.19 102 LYS A O 1
ATOM 822 N N . TYR A 1 103 ? 5.661 4.365 14.811 1.00 98.31 103 TYR A N 1
ATOM 823 C CA . TYR A 1 103 ? 4.791 5.122 15.710 1.00 98.31 103 TYR A CA 1
ATOM 824 C C . TYR A 1 103 ? 3.891 4.193 16.535 1.00 98.31 103 TYR A C 1
ATOM 826 O O . TYR A 1 103 ? 3.809 4.349 17.753 1.00 98.31 103 TYR A O 1
ATOM 834 N N . ALA A 1 104 ? 3.231 3.224 15.893 1.00 98.19 104 ALA A N 1
ATOM 835 C CA . ALA A 1 104 ? 2.332 2.299 16.575 1.00 98.19 104 ALA A CA 1
ATOM 836 C C . ALA A 1 104 ? 3.069 1.421 17.595 1.00 98.19 104 ALA A C 1
ATOM 838 O O . ALA A 1 104 ? 2.565 1.236 18.699 1.00 98.19 104 ALA A O 1
ATOM 839 N N . ASP A 1 105 ? 4.266 0.936 17.261 1.00 98.12 105 ASP A N 1
ATOM 840 C CA . ASP A 1 105 ? 5.122 0.172 18.173 1.00 98.12 105 ASP A CA 1
ATOM 841 C C . ASP A 1 105 ? 5.547 1.003 19.391 1.00 98.12 105 ASP A C 1
ATOM 843 O O . ASP A 1 105 ? 5.337 0.592 20.534 1.00 98.12 105 ASP A O 1
ATOM 847 N N . ASN A 1 106 ? 6.026 2.231 19.175 1.00 97.88 106 ASN A N 1
ATOM 848 C CA . ASN A 1 106 ? 6.386 3.126 20.274 1.00 97.88 106 ASN A CA 1
ATOM 849 C C . ASN A 1 106 ? 5.181 3.455 21.177 1.00 97.88 106 ASN A C 1
ATOM 851 O O . ASN A 1 106 ? 5.291 3.416 22.407 1.00 97.88 106 ASN A O 1
ATOM 855 N N . TYR A 1 107 ? 4.015 3.733 20.582 1.00 97.69 107 TYR A N 1
ATOM 856 C CA . TYR A 1 107 ? 2.783 3.993 21.329 1.00 97.69 107 TYR A CA 1
ATOM 857 C C . TYR A 1 107 ? 2.355 2.766 22.139 1.00 97.69 107 TYR A C 1
ATOM 859 O O . TYR A 1 107 ? 1.995 2.903 23.312 1.00 97.69 107 TYR A O 1
ATOM 867 N N . ALA A 1 108 ? 2.403 1.580 21.528 1.00 97.81 108 ALA A N 1
ATOM 868 C CA . ALA A 1 108 ? 2.061 0.311 22.157 1.00 97.81 108 ALA A CA 1
ATOM 869 C C . ALA A 1 108 ? 2.933 0.046 23.388 1.00 97.81 108 ALA A C 1
ATOM 871 O O . ALA A 1 108 ? 2.398 -0.237 24.459 1.00 97.81 108 ALA A O 1
ATOM 872 N N . GLN A 1 109 ? 4.250 0.221 23.265 1.00 97.38 109 GLN A N 1
ATOM 873 C CA . GLN A 1 109 ? 5.198 0.040 24.366 1.00 97.38 109 GLN A CA 1
ATOM 874 C C . GLN A 1 109 ? 4.982 1.068 25.484 1.00 97.38 109 GLN A C 1
ATOM 876 O O . GLN A 1 109 ? 4.889 0.700 26.653 1.00 97.38 109 GLN A O 1
ATOM 881 N N . THR A 1 110 ? 4.835 2.348 25.130 1.00 97.38 110 THR A N 1
ATOM 882 C CA . THR A 1 110 ? 4.668 3.446 26.100 1.00 97.38 110 THR A CA 1
ATOM 883 C C . THR A 1 110 ? 3.385 3.312 26.921 1.00 97.38 110 THR A C 1
ATOM 885 O O . THR A 1 110 ? 3.360 3.665 28.097 1.00 97.38 110 THR A O 1
ATOM 888 N N . ASN A 1 111 ? 2.315 2.795 26.312 1.00 96.75 111 ASN A N 1
ATOM 889 C CA . ASN A 1 111 ? 0.991 2.712 26.933 1.00 96.75 111 ASN A CA 1
ATOM 890 C C . ASN A 1 111 ? 0.592 1.282 27.336 1.00 96.75 111 ASN A C 1
ATOM 892 O O . ASN A 1 111 ? -0.530 1.080 27.795 1.00 96.75 111 ASN A O 1
ATOM 896 N N . ASN A 1 112 ? 1.483 0.296 27.171 1.00 96.62 112 ASN A N 1
ATOM 897 C CA . ASN A 1 112 ? 1.217 -1.126 27.412 1.00 96.62 112 ASN A CA 1
ATOM 898 C C . ASN A 1 112 ? -0.042 -1.643 26.677 1.00 96.62 112 ASN A C 1
ATOM 900 O O . ASN A 1 112 ? -0.913 -2.294 27.259 1.00 96.62 112 ASN A O 1
ATOM 904 N N . ILE A 1 113 ? -0.154 -1.315 25.387 1.00 97.00 113 ILE A N 1
ATOM 905 C CA . ILE A 1 113 ? -1.280 -1.683 24.517 1.00 97.00 113 ILE A CA 1
ATOM 906 C C . ILE A 1 113 ? -0.842 -2.773 23.541 1.00 97.00 113 ILE A C 1
ATOM 908 O O . ILE A 1 113 ? 0.256 -2.733 22.994 1.00 97.00 113 ILE A O 1
ATOM 912 N N . LYS A 1 114 ? -1.729 -3.733 23.262 1.00 94.81 114 LYS A N 1
ATOM 913 C CA . LYS A 1 114 ? -1.476 -4.759 22.246 1.00 94.81 114 LYS A CA 1
ATOM 914 C C . LYS A 1 114 ? -1.440 -4.140 20.842 1.00 94.81 114 LYS A C 1
ATOM 916 O O . LYS A 1 114 ? -2.433 -3.560 20.393 1.00 94.81 114 LYS A O 1
ATOM 921 N N . LEU A 1 115 ? -0.328 -4.349 20.139 1.00 97.81 115 LEU A N 1
ATOM 922 C CA . LEU A 1 115 ? -0.171 -4.055 18.716 1.00 97.81 115 LEU A CA 1
ATOM 923 C C . LEU A 1 115 ? -0.461 -5.302 17.875 1.00 97.81 115 LEU A C 1
ATOM 925 O O . LEU A 1 115 ? 0.034 -6.387 18.175 1.00 97.81 115 LEU A O 1
ATOM 929 N N . SER A 1 116 ? -1.263 -5.144 16.824 1.00 97.50 116 SER A N 1
ATOM 930 C CA . SER A 1 116 ? -1.530 -6.184 15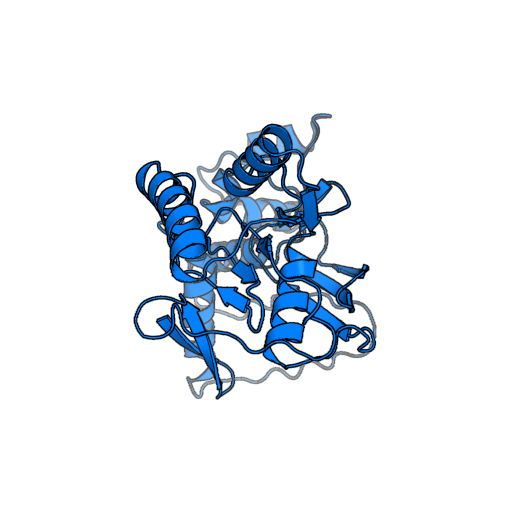.826 1.00 97.50 116 SER A CA 1
ATOM 931 C C . SER A 1 116 ? -0.965 -5.758 14.475 1.00 97.50 116 SE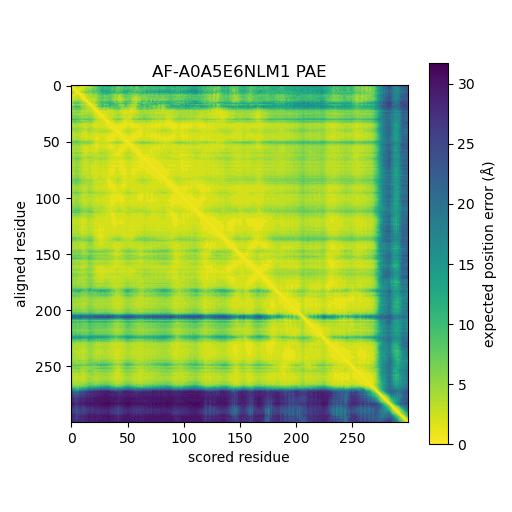R A C 1
ATOM 933 O O . SER A 1 116 ? -1.262 -4.666 13.994 1.00 97.50 116 SER A O 1
ATOM 935 N N . THR A 1 117 ? -0.161 -6.610 13.851 1.00 97.19 117 THR A N 1
ATOM 936 C CA . THR A 1 117 ? 0.324 -6.390 12.486 1.00 97.19 117 THR A CA 1
ATOM 937 C C . THR A 1 117 ? -0.674 -6.964 11.485 1.00 97.19 117 THR A C 1
ATOM 939 O O . THR A 1 117 ? -1.211 -8.054 11.681 1.00 97.19 117 THR A O 1
ATOM 942 N N . VAL A 1 118 ? -0.946 -6.222 10.412 1.00 97.19 118 VAL A N 1
ATOM 943 C CA . VAL A 1 118 ? -1.894 -6.608 9.360 1.00 97.19 118 VAL A CA 1
ATOM 944 C C . VAL A 1 118 ? -1.192 -6.543 8.012 1.00 97.19 118 VAL A C 1
ATOM 946 O O . VAL A 1 118 ? -0.512 -5.569 7.696 1.00 97.19 118 VAL A O 1
ATOM 949 N N . GLN A 1 119 ? -1.347 -7.588 7.203 1.00 97.62 119 GLN A N 1
ATOM 950 C CA . GLN A 1 119 ? -0.722 -7.639 5.887 1.00 97.62 119 GLN A CA 1
ATOM 951 C C . GLN A 1 119 ? -1.375 -6.626 4.929 1.00 97.62 119 GLN A C 1
ATOM 953 O O . GLN A 1 119 ? -2.596 -6.497 4.886 1.00 97.62 119 GLN A O 1
ATOM 958 N N . HIS A 1 120 ? -0.556 -5.924 4.143 1.00 97.38 120 HIS A N 1
ATOM 959 C CA . HIS A 1 120 ? -0.981 -4.796 3.304 1.00 97.38 120 HIS A CA 1
ATOM 960 C C . HIS A 1 120 ? -2.131 -5.125 2.330 1.00 97.38 120 HIS A C 1
ATOM 962 O O . HIS A 1 120 ? -3.134 -4.420 2.252 1.00 97.38 120 HIS A O 1
ATOM 968 N N . HIS A 1 121 ? -2.022 -6.241 1.608 1.00 97.38 121 HIS A N 1
ATOM 969 C CA . HIS A 1 121 ? -3.009 -6.656 0.606 1.00 97.38 121 HIS A CA 1
ATOM 970 C C . HIS A 1 121 ? -4.278 -7.229 1.256 1.00 97.38 121 HIS A C 1
ATOM 972 O O . HIS A 1 121 ? -5.382 -7.036 0.746 1.00 97.38 121 HIS A O 1
ATOM 978 N N . HIS A 1 122 ? -4.143 -7.879 2.415 1.00 98.06 122 HIS A N 1
ATOM 979 C CA . HIS A 1 122 ? -5.268 -8.266 3.262 1.00 98.06 122 HIS A CA 1
ATOM 980 C C . HIS A 1 122 ? -6.050 -7.032 3.718 1.00 98.06 122 HIS A C 1
ATOM 982 O O . HIS A 1 122 ? -7.273 -7.018 3.587 1.00 98.06 122 HIS A O 1
ATOM 988 N N . ALA A 1 123 ? -5.361 -5.971 4.151 1.00 97.62 123 ALA A N 1
ATOM 989 C CA . ALA A 1 123 ? -5.990 -4.713 4.544 1.00 97.62 123 ALA A CA 1
ATOM 990 C C . ALA A 1 123 ? -6.761 -4.050 3.387 1.00 97.62 123 ALA A C 1
ATOM 992 O O . ALA A 1 123 ? -7.882 -3.591 3.606 1.00 97.62 123 ALA A O 1
ATOM 993 N N . HIS A 1 124 ? -6.225 -4.061 2.156 1.00 97.19 124 HIS A N 1
ATOM 994 C CA . HIS A 1 124 ? -6.939 -3.564 0.964 1.00 97.19 124 HIS A CA 1
ATOM 995 C C . HIS A 1 124 ? -8.279 -4.282 0.744 1.00 97.19 124 HIS A C 1
ATOM 997 O O . HIS A 1 124 ? -9.310 -3.636 0.546 1.00 97.19 124 HIS A O 1
ATOM 1003 N N . ILE A 1 125 ? -8.297 -5.617 0.822 1.00 97.56 125 ILE A N 1
ATOM 1004 C CA . ILE A 1 125 ? -9.536 -6.396 0.647 1.00 97.56 125 ILE A CA 1
ATOM 1005 C C . ILE A 1 125 ? -10.482 -6.184 1.833 1.00 97.56 125 ILE A C 1
ATOM 1007 O O . ILE A 1 125 ? -11.677 -5.981 1.626 1.00 97.56 125 ILE A O 1
ATOM 1011 N N . ALA A 1 126 ? -9.966 -6.183 3.065 1.00 97.38 126 ALA A N 1
ATOM 1012 C CA . ALA A 1 126 ? -10.763 -5.964 4.269 1.00 97.38 126 ALA A CA 1
ATOM 1013 C C . ALA A 1 126 ? -11.448 -4.587 4.265 1.00 97.38 126 ALA A C 1
ATOM 1015 O O . ALA A 1 126 ? -12.615 -4.483 4.636 1.00 97.38 126 ALA A O 1
ATOM 1016 N N . ALA A 1 127 ? -10.771 -3.542 3.778 1.00 96.31 127 ALA A N 1
ATOM 1017 C CA . ALA A 1 127 ? -11.370 -2.221 3.605 1.00 96.31 127 ALA A CA 1
ATOM 1018 C C . ALA A 1 127 ? -12.547 -2.249 2.612 1.00 96.31 127 ALA A C 1
ATOM 1020 O O . ALA A 1 127 ? -13.591 -1.659 2.885 1.00 96.31 127 ALA A O 1
ATOM 1021 N N . CYS A 1 128 ? -12.414 -2.986 1.503 1.00 95.81 128 CYS A N 1
ATOM 1022 C CA . CYS A 1 128 ? -13.493 -3.170 0.529 1.00 95.81 128 CYS A CA 1
ATOM 1023 C C . CYS A 1 128 ? -14.691 -3.922 1.134 1.00 95.81 128 CYS A C 1
ATOM 1025 O O . CYS A 1 128 ? -15.836 -3.505 0.952 1.00 95.81 128 CYS A O 1
ATOM 1027 N N . LEU A 1 129 ? -14.447 -4.993 1.898 1.00 97.12 129 LEU A N 1
ATOM 1028 C CA . LEU A 1 129 ? -15.499 -5.722 2.617 1.00 97.12 129 LEU A CA 1
ATOM 1029 C C . LEU A 1 129 ? -16.249 -4.807 3.595 1.00 97.12 129 LEU A C 1
ATOM 1031 O O . LEU A 1 129 ? -17.484 -4.812 3.620 1.00 97.12 129 LEU A O 1
ATOM 1035 N N . PHE A 1 130 ? -15.500 -3.993 4.343 1.00 96.25 130 PHE A N 1
ATOM 1036 C CA . PHE A 1 130 ? -16.047 -3.067 5.328 1.00 96.25 130 PHE A CA 1
ATOM 1037 C C . PHE A 1 130 ? -16.915 -1.994 4.665 1.00 96.25 130 PHE A C 1
ATOM 1039 O O . PHE A 1 130 ? -18.038 -1.753 5.103 1.00 96.25 130 PHE A O 1
ATOM 1046 N N . GLU A 1 131 ? -16.440 -1.388 3.571 1.00 93.62 131 GLU A N 1
ATOM 1047 C CA . GLU A 1 131 ? -17.204 -0.397 2.800 1.00 93.62 131 GLU A CA 1
ATOM 1048 C C . GLU A 1 131 ? -18.528 -0.970 2.265 1.00 93.62 131 GLU A C 1
ATOM 1050 O O . GLU A 1 131 ? -19.536 -0.267 2.234 1.00 93.62 131 GLU A O 1
ATOM 1055 N N . HIS A 1 132 ? -18.556 -2.257 1.906 1.00 94.12 132 HIS A N 1
ATOM 1056 C CA . HIS A 1 132 ? -19.761 -2.948 1.433 1.00 94.12 132 HIS A CA 1
ATOM 1057 C C . HIS A 1 132 ? -20.635 -3.518 2.563 1.00 94.12 132 HIS A C 1
ATOM 1059 O O . HIS A 1 132 ? -21.559 -4.289 2.290 1.00 94.12 132 HIS A O 1
ATOM 1065 N N . GLY A 1 133 ? -20.360 -3.172 3.825 1.00 95.56 133 GLY A N 1
ATOM 1066 C CA . GLY A 1 133 ? -21.189 -3.561 4.966 1.00 95.56 133 GLY A CA 1
ATOM 1067 C C . GLY A 1 133 ? -21.187 -5.063 5.259 1.00 95.56 133 GLY A C 1
ATOM 1068 O O . GLY A 1 133 ? -22.153 -5.578 5.820 1.00 95.56 133 GLY A O 1
ATOM 1069 N N . LYS A 1 134 ? -20.136 -5.793 4.863 1.00 97.31 134 LYS A N 1
ATOM 1070 C CA . LYS A 1 134 ? -20.022 -7.228 5.153 1.00 97.31 134 LYS A CA 1
ATOM 1071 C C . LYS A 1 134 ? -19.803 -7.444 6.649 1.00 97.31 134 LYS A C 1
ATOM 1073 O O . LYS A 1 134 ? -18.868 -6.878 7.212 1.00 97.31 134 LYS A O 1
ATOM 1078 N N . ALA A 1 135 ? -20.653 -8.260 7.272 1.00 96.25 135 ALA A N 1
ATOM 1079 C CA . ALA A 1 135 ? -20.567 -8.620 8.688 1.00 96.25 135 ALA A CA 1
ATOM 1080 C C . ALA A 1 135 ? -19.249 -9.338 9.011 1.00 96.25 135 ALA A C 1
ATOM 1082 O O . ALA A 1 135 ? -18.669 -9.974 8.127 1.00 96.25 135 ALA A O 1
ATOM 1083 N N . ILE A 1 136 ? -18.787 -9.254 10.260 1.00 95.44 136 ILE A N 1
ATOM 1084 C CA . ILE A 1 136 ? -17.484 -9.798 10.678 1.00 95.44 136 ILE A CA 1
ATOM 1085 C C . ILE A 1 136 ? -17.335 -11.311 10.427 1.00 95.44 136 ILE A C 1
ATOM 1087 O O . ILE A 1 136 ? -16.231 -11.788 10.174 1.00 95.44 136 ILE A O 1
ATOM 1091 N N . ASP A 1 137 ? -18.447 -12.045 10.453 1.00 95.06 137 ASP A N 1
ATOM 1092 C CA . ASP A 1 137 ? -18.568 -13.492 10.253 1.00 95.06 137 ASP A CA 1
ATOM 1093 C C . ASP A 1 137 ? -18.915 -13.886 8.805 1.00 95.06 137 ASP A C 1
ATOM 1095 O O . ASP A 1 137 ? -19.241 -15.042 8.531 1.00 95.06 137 ASP A O 1
ATOM 1099 N N . SER A 1 138 ? -18.840 -12.936 7.866 1.00 95.62 138 SER A N 1
ATOM 1100 C CA . SER A 1 138 ? -19.079 -13.206 6.446 1.00 95.62 138 SER A CA 1
ATOM 1101 C C . SER A 1 138 ? -18.115 -14.260 5.902 1.00 95.62 138 SER A C 1
ATOM 1103 O O . SER A 1 138 ? -16.943 -14.319 6.274 1.00 95.62 138 SER A O 1
ATOM 1105 N N . GLU A 1 139 ? -18.601 -15.050 4.944 1.00 96.31 139 GLU A N 1
ATOM 1106 C CA . GLU A 1 139 ? -17.780 -16.028 4.235 1.00 96.31 139 GLU A CA 1
ATOM 1107 C C . GLU A 1 139 ? -16.587 -15.381 3.520 1.00 96.31 139 GLU A C 1
ATOM 1109 O O . GLU A 1 139 ? -16.628 -14.221 3.091 1.00 96.31 139 GLU A O 1
ATOM 1114 N N . LYS A 1 140 ? -15.529 -16.179 3.338 1.00 97.44 140 LYS A N 1
ATOM 1115 C CA . LYS A 1 140 ? -14.336 -15.755 2.608 1.00 97.44 140 LYS A CA 1
ATOM 1116 C C . LYS A 1 140 ? -14.673 -15.378 1.169 1.00 97.44 140 LYS A C 1
ATOM 1118 O O . LYS A 1 140 ? -15.382 -16.100 0.472 1.00 97.44 140 LYS A O 1
ATOM 1123 N N . VAL A 1 141 ? -14.067 -14.298 0.693 1.00 97.94 141 VAL A N 1
ATOM 1124 C CA . VAL A 1 141 ? -14.173 -13.832 -0.691 1.00 97.94 141 VAL A CA 1
ATOM 1125 C C . VAL A 1 141 ? -12.879 -14.070 -1.455 1.00 97.94 141 VAL A C 1
ATOM 1127 O O . VAL A 1 141 ? -11.792 -14.086 -0.877 1.00 97.94 141 VAL A O 1
ATOM 1130 N N . LEU A 1 142 ? -12.986 -14.192 -2.777 1.00 98.00 142 LEU A N 1
ATOM 1131 C CA . LEU A 1 142 ? -11.835 -14.041 -3.658 1.00 98.00 142 LEU A CA 1
ATOM 1132 C C . LEU A 1 142 ? -11.556 -12.546 -3.854 1.00 98.00 142 LEU A C 1
ATOM 1134 O O . LEU A 1 142 ? -12.342 -11.845 -4.488 1.00 98.00 142 LEU A O 1
ATOM 1138 N N . GLY A 1 143 ? -10.440 -12.067 -3.319 1.00 96.88 143 GLY A N 1
ATOM 1139 C CA . GLY A 1 143 ? -9.940 -10.718 -3.539 1.00 96.88 143 GLY A CA 1
ATOM 1140 C C . GLY A 1 143 ? -8.797 -10.693 -4.549 1.00 96.88 143 GLY A C 1
ATOM 1141 O O . GLY A 1 143 ? -7.937 -11.575 -4.562 1.00 96.88 143 GLY A O 1
ATOM 1142 N N . VAL A 1 144 ? -8.786 -9.656 -5.382 1.00 97.31 144 VAL A N 1
ATOM 1143 C CA . VAL A 1 144 ? -7.714 -9.368 -6.341 1.00 97.31 144 VAL A CA 1
ATOM 1144 C C . VAL A 1 144 ? -7.111 -8.025 -5.959 1.00 97.31 144 VAL A C 1
ATOM 1146 O O . VAL A 1 144 ? -7.840 -7.037 -5.874 1.00 97.31 144 VAL A O 1
ATOM 1149 N N . VAL A 1 145 ? -5.804 -7.990 -5.698 1.00 96.31 145 VAL A N 1
ATOM 1150 C CA . VAL A 1 145 ? -5.111 -6.778 -5.237 1.00 96.31 145 VAL A CA 1
ATOM 1151 C C . VAL A 1 145 ? -3.881 -6.545 -6.088 1.00 96.31 145 VAL A C 1
ATOM 1153 O O . VAL A 1 145 ? -2.893 -7.276 -5.991 1.00 96.31 145 VAL A O 1
ATOM 1156 N N . TRP A 1 146 ? -3.965 -5.523 -6.932 1.00 96.44 146 TRP A N 1
ATOM 1157 C CA . TRP A 1 146 ? -2.897 -5.098 -7.827 1.00 96.44 146 TRP A CA 1
ATOM 1158 C C . TRP A 1 146 ? -2.440 -3.706 -7.409 1.00 96.44 146 TRP A C 1
ATOM 1160 O O . TRP A 1 146 ? -3.199 -2.746 -7.503 1.00 96.44 146 TRP A O 1
ATOM 1170 N N . ASP A 1 147 ? -1.215 -3.632 -6.905 1.00 93.56 147 ASP A N 1
ATOM 1171 C CA . ASP A 1 147 ? -0.644 -2.461 -6.243 1.00 93.56 147 ASP A CA 1
ATOM 1172 C C . ASP A 1 147 ? 0.797 -2.226 -6.736 1.00 93.56 147 ASP A C 1
ATOM 1174 O O . ASP A 1 147 ? 1.375 -3.025 -7.484 1.00 93.56 147 ASP A O 1
ATOM 1178 N N . GLY A 1 148 ? 1.388 -1.113 -6.310 1.00 90.88 148 GLY A N 1
ATOM 1179 C CA . GLY A 1 148 ? 2.806 -0.829 -6.402 1.00 90.88 148 GLY A CA 1
ATOM 1180 C C . GLY A 1 148 ? 3.613 -1.831 -5.586 1.00 90.88 148 GLY A C 1
ATOM 1181 O O . GLY A 1 148 ? 4.162 -2.766 -6.152 1.00 90.88 148 GLY A O 1
ATOM 1182 N N . ILE A 1 149 ? 3.768 -1.627 -4.281 1.00 90.56 149 ILE A N 1
ATOM 1183 C CA . ILE A 1 149 ? 4.577 -2.509 -3.429 1.00 90.56 149 ILE A CA 1
ATOM 1184 C C . ILE A 1 149 ? 3.954 -2.580 -2.037 1.00 90.56 149 ILE 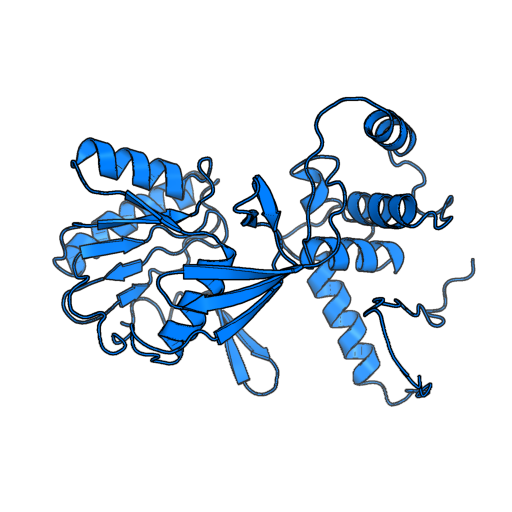A C 1
ATOM 1186 O O . ILE A 1 149 ? 3.766 -1.548 -1.401 1.00 90.56 149 ILE A O 1
ATOM 1190 N N . GLY A 1 150 ? 3.757 -3.794 -1.526 1.00 92.31 150 GLY A N 1
ATOM 1191 C CA . GLY A 1 150 ? 3.486 -4.049 -0.111 1.00 92.31 150 GLY A CA 1
ATOM 1192 C C . GLY A 1 150 ? 4.278 -5.254 0.391 1.00 92.31 150 GLY A C 1
ATOM 1193 O O . GLY A 1 150 ? 4.507 -6.202 -0.360 1.00 92.31 150 GLY A O 1
ATOM 1194 N N . LEU A 1 151 ? 4.705 -5.239 1.656 1.00 94.75 151 LEU A N 1
ATOM 1195 C CA . LEU A 1 151 ? 5.459 -6.361 2.218 1.00 94.75 151 LEU A CA 1
ATOM 1196 C C . LEU A 1 151 ? 4.572 -7.616 2.291 1.00 94.75 151 LEU A C 1
ATOM 1198 O O . LEU A 1 151 ? 3.465 -7.615 2.841 1.00 94.75 151 LEU A O 1
ATOM 1202 N N . GLY A 1 152 ? 5.059 -8.688 1.682 1.00 93.69 152 GLY A N 1
ATOM 1203 C CA . GLY A 1 152 ? 4.448 -10.004 1.687 1.00 93.69 152 GLY A CA 1
ATOM 1204 C C . GLY A 1 152 ? 4.719 -10.768 2.975 1.00 93.69 152 GLY A C 1
ATOM 1205 O O . GLY A 1 152 ? 5.707 -10.531 3.666 1.00 93.69 152 GLY A O 1
ATOM 1206 N N . ALA A 1 153 ? 3.863 -11.745 3.273 1.00 91.00 153 ALA A N 1
ATOM 1207 C CA . ALA A 1 153 ? 4.060 -12.639 4.420 1.00 91.00 153 ALA A CA 1
ATOM 1208 C C . ALA A 1 153 ? 5.278 -13.576 4.262 1.00 91.00 153 ALA A C 1
ATOM 1210 O O . ALA A 1 153 ? 5.736 -14.167 5.233 1.00 91.00 153 ALA A O 1
ATOM 1211 N N . ASP A 1 154 ? 5.804 -13.702 3.042 1.00 92.31 154 ASP A N 1
ATOM 1212 C CA . ASP A 1 154 ? 7.015 -14.443 2.679 1.00 92.31 154 ASP A CA 1
ATOM 1213 C C . ASP A 1 154 ? 8.264 -13.539 2.597 1.00 92.31 154 ASP A C 1
ATOM 1215 O O . ASP A 1 154 ? 9.269 -13.931 2.006 1.00 92.31 154 ASP A O 1
ATOM 1219 N N . ASN A 1 155 ? 8.200 -12.322 3.156 1.00 88.94 155 ASN A N 1
ATOM 1220 C CA . ASN A 1 155 ? 9.226 -11.272 3.073 1.00 88.94 155 ASN A CA 1
ATOM 1221 C C . ASN A 1 155 ? 9.567 -10.803 1.643 1.00 88.94 155 ASN A C 1
ATOM 1223 O O . ASN A 1 155 ? 10.527 -10.057 1.455 1.00 88.94 155 ASN A O 1
ATOM 1227 N N . SER A 1 156 ? 8.786 -11.201 0.634 1.00 93.19 156 SER A N 1
ATOM 1228 C CA . SER A 1 156 ? 8.898 -10.668 -0.728 1.00 93.19 156 SER A CA 1
ATOM 1229 C C . SER A 1 156 ? 8.000 -9.445 -0.913 1.00 93.19 156 SER A C 1
ATOM 1231 O O . SER A 1 156 ? 7.138 -9.155 -0.086 1.00 93.19 156 SER A O 1
ATOM 1233 N N . LEU A 1 157 ? 8.183 -8.702 -2.004 1.00 95.12 157 LEU A N 1
ATOM 1234 C CA . LEU A 1 157 ? 7.417 -7.484 -2.275 1.00 95.12 157 LEU A CA 1
ATOM 1235 C C . LEU A 1 157 ? 6.208 -7.793 -3.162 1.00 95.12 157 LEU A C 1
ATOM 1237 O O . LEU A 1 157 ? 6.336 -8.000 -4.368 1.00 95.12 157 LEU A O 1
ATOM 1241 N N . TRP A 1 158 ? 5.024 -7.829 -2.568 1.00 97.19 158 TRP A N 1
ATOM 1242 C CA . TRP A 1 158 ? 3.777 -8.141 -3.261 1.00 97.19 158 TRP A CA 1
ATOM 1243 C C . TRP A 1 158 ? 3.202 -6.922 -3.989 1.00 97.19 158 TRP A C 1
ATOM 1245 O O . TRP A 1 158 ? 3.556 -5.779 -3.695 1.00 97.19 158 TRP A O 1
ATOM 1255 N N . GLY A 1 159 ? 2.310 -7.191 -4.940 1.00 95.56 159 GLY A N 1
ATOM 1256 C CA . GLY A 1 159 ? 1.564 -6.167 -5.683 1.00 95.56 159 GLY A CA 1
ATOM 1257 C C . GLY A 1 159 ? 0.744 -6.726 -6.847 1.00 95.56 159 GLY A C 1
ATOM 1258 O O . GLY A 1 159 ? 0.348 -5.973 -7.733 1.00 95.56 159 GLY A O 1
ATOM 1259 N N . GLY A 1 160 ? 0.526 -8.042 -6.894 1.00 96.75 160 GLY A N 1
ATOM 1260 C CA . GLY A 1 160 ? -0.146 -8.735 -7.989 1.00 96.75 160 GLY A CA 1
ATOM 1261 C C . GLY A 1 160 ? -0.819 -10.007 -7.502 1.00 96.75 160 GLY A C 1
ATOM 1262 O O . GLY A 1 160 ? -0.502 -11.098 -7.972 1.00 96.75 160 GLY A O 1
ATOM 1263 N N . GLU A 1 161 ? -1.700 -9.880 -6.513 1.00 97.56 161 GLU A N 1
ATOM 1264 C CA . GLU A 1 161 ? -2.118 -10.999 -5.667 1.00 97.56 161 GLU A CA 1
ATOM 1265 C C . GLU A 1 161 ? -3.574 -11.412 -5.880 1.00 97.56 161 GLU A C 1
ATOM 1267 O O . GLU A 1 161 ? -4.457 -10.572 -6.062 1.00 97.56 161 GLU A O 1
ATOM 1272 N N . PHE A 1 162 ? -3.823 -12.719 -5.773 1.00 97.69 162 PHE A N 1
ATOM 1273 C CA . PHE A 1 162 ? -5.151 -13.324 -5.693 1.00 97.69 162 PHE A CA 1
ATOM 1274 C C . PHE A 1 162 ? -5.276 -14.041 -4.350 1.00 97.69 162 PHE A C 1
ATOM 1276 O O . PHE A 1 162 ? -4.587 -15.035 -4.095 1.00 97.69 162 PHE A O 1
ATOM 1283 N N . LEU A 1 163 ? -6.144 -13.535 -3.479 1.00 97.50 163 LEU A N 1
ATOM 1284 C CA . LEU A 1 163 ? -6.253 -13.965 -2.089 1.00 97.50 163 LEU A CA 1
ATOM 1285 C C . LEU A 1 163 ? -7.667 -14.482 -1.791 1.00 97.50 163 LEU A C 1
ATOM 1287 O O . LEU A 1 163 ? -8.647 -13.899 -2.240 1.00 97.50 163 LEU A O 1
ATOM 1291 N N . LEU A 1 164 ? -7.783 -15.546 -0.998 1.00 98.12 164 LEU A N 1
ATOM 1292 C CA . LEU A 1 164 ? -9.037 -15.969 -0.367 1.00 98.12 164 LEU A CA 1
ATOM 1293 C C . LEU A 1 164 ? -9.088 -15.399 1.053 1.00 98.12 164 LEU A C 1
ATOM 1295 O O . LEU A 1 164 ? -8.249 -15.768 1.876 1.00 98.12 164 LEU A O 1
ATOM 1299 N N . VAL A 1 165 ? -10.030 -14.499 1.331 1.00 97.50 165 VAL A N 1
ATOM 1300 C CA . VAL A 1 165 ? -9.945 -13.564 2.466 1.00 97.50 165 VAL A CA 1
ATOM 1301 C C . V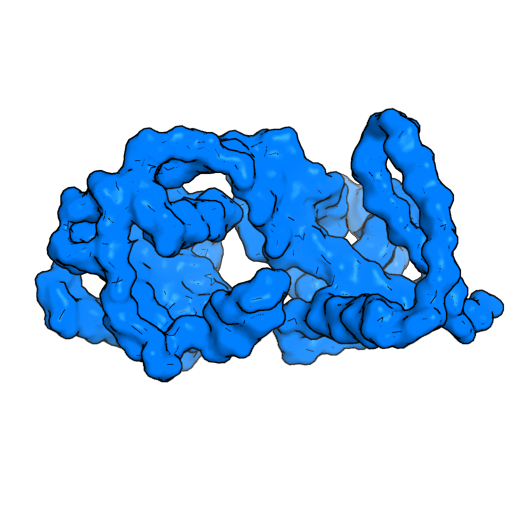AL A 1 165 ? -11.256 -13.432 3.228 1.00 97.50 165 VAL A C 1
ATOM 1303 O O . VAL A 1 165 ? -12.302 -13.247 2.617 1.00 97.50 165 VAL A O 1
ATOM 1306 N N . ASP A 1 166 ? -11.172 -13.435 4.557 1.00 97.19 166 ASP A N 1
ATOM 1307 C CA . ASP A 1 166 ? -12.152 -12.831 5.469 1.00 97.19 166 ASP A CA 1
ATOM 1308 C C . ASP A 1 166 ? -11.458 -11.743 6.319 1.00 97.19 166 ASP A C 1
ATOM 1310 O O . ASP A 1 166 ? -10.297 -11.399 6.085 1.00 97.19 166 ASP A O 1
ATOM 1314 N N . TYR A 1 167 ? -12.137 -11.163 7.310 1.00 96.69 167 TYR A N 1
ATOM 1315 C CA . TYR A 1 167 ? -11.526 -10.136 8.166 1.00 96.69 167 TYR A CA 1
ATOM 1316 C C . TYR A 1 167 ? -10.399 -10.658 9.069 1.00 96.69 167 TYR A C 1
ATOM 1318 O O . TYR A 1 167 ? -9.568 -9.869 9.517 1.00 96.69 167 TYR A O 1
ATOM 1326 N N . LEU A 1 168 ? -10.354 -11.962 9.349 1.00 94.88 168 LEU A N 1
ATOM 1327 C CA . LEU A 1 168 ? -9.447 -12.557 10.334 1.00 94.88 168 LEU A CA 1
ATOM 1328 C C . LEU A 1 168 ? -8.239 -13.243 9.691 1.00 94.88 168 LEU A C 1
ATOM 1330 O O . LEU A 1 168 ? -7.212 -13.429 10.340 1.00 94.88 168 LEU A O 1
ATOM 1334 N N . SER A 1 169 ? -8.357 -13.648 8.430 1.00 96.00 169 SER A N 1
ATOM 1335 C CA . SER A 1 169 ? -7.380 -14.482 7.748 1.00 96.00 169 SER A CA 1
ATOM 1336 C C . SER A 1 169 ? -7.387 -14.268 6.239 1.00 96.00 169 SER A C 1
ATOM 1338 O O . SER A 1 169 ? -8.401 -13.945 5.619 1.00 96.00 169 SER A O 1
ATOM 1340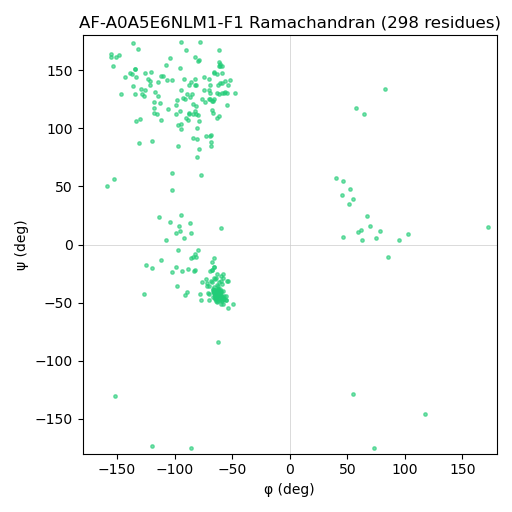 N N . PHE A 1 170 ? -6.240 -14.541 5.626 1.00 97.12 170 PHE A N 1
ATOM 1341 C CA . PHE A 1 170 ? -6.104 -14.621 4.181 1.00 97.12 170 PHE A CA 1
ATOM 1342 C C . PHE A 1 170 ? -5.305 -15.867 3.793 1.00 97.12 170 PHE A C 1
ATOM 1344 O O . PHE A 1 170 ? -4.449 -16.338 4.541 1.00 97.12 170 PHE A O 1
ATOM 1351 N N . ASN A 1 171 ? -5.581 -16.396 2.604 1.00 97.31 171 ASN A N 1
ATOM 1352 C CA . ASN A 1 171 ? -4.783 -17.429 1.954 1.00 97.31 171 ASN A CA 1
ATOM 1353 C C . ASN A 1 171 ? -4.414 -16.968 0.540 1.00 97.31 171 ASN A C 1
ATOM 1355 O O . ASN A 1 171 ? -5.294 -16.585 -0.230 1.00 97.31 171 ASN A O 1
ATOM 1359 N N . ARG A 1 172 ? -3.128 -17.006 0.185 1.00 97.38 172 ARG A N 1
ATOM 1360 C CA . ARG A 1 172 ? -2.653 -16.602 -1.143 1.00 97.38 172 ARG A CA 1
ATOM 1361 C C . ARG A 1 172 ? -2.846 -17.750 -2.129 1.00 97.38 172 ARG A C 1
ATOM 1363 O O . ARG A 1 172 ? -2.193 -18.780 -2.010 1.00 97.38 172 ARG A O 1
ATOM 1370 N N . LEU A 1 173 ? -3.753 -17.573 -3.088 1.00 96.88 173 LEU A N 1
ATOM 1371 C CA . LEU A 1 173 ? -4.107 -18.608 -4.064 1.00 96.88 173 LEU A CA 1
ATOM 1372 C C . LEU A 1 173 ? -3.233 -18.555 -5.317 1.00 96.88 173 LEU A C 1
ATOM 1374 O O . LEU A 1 173 ? -2.859 -19.593 -5.856 1.00 96.88 173 LEU A O 1
ATOM 1378 N N . ALA A 1 174 ? -2.943 -17.347 -5.798 1.00 96.38 174 ALA A N 1
ATOM 1379 C CA . ALA A 1 174 ? -2.115 -17.118 -6.972 1.00 96.38 174 ALA A CA 1
ATOM 1380 C C . ALA A 1 174 ? -1.472 -15.731 -6.909 1.00 96.38 174 ALA A C 1
ATOM 1382 O O . ALA A 1 174 ? -1.932 -14.851 -6.179 1.00 96.38 174 ALA A O 1
ATOM 1383 N N . HIS A 1 175 ? -0.421 -15.543 -7.699 1.00 97.12 175 HIS A N 1
ATOM 1384 C CA . HIS A 1 175 ? 0.254 -14.264 -7.854 1.00 97.12 175 HIS A CA 1
ATOM 1385 C C . HIS A 1 175 ? 0.978 -14.181 -9.196 1.00 97.12 175 HIS A C 1
ATOM 1387 O O . HIS A 1 175 ? 1.198 -15.201 -9.856 1.00 97.12 175 HIS A O 1
ATOM 1393 N N . PHE A 1 176 ? 1.352 -12.967 -9.597 1.00 96.00 176 PHE A N 1
ATOM 1394 C CA . PHE A 1 176 ? 2.248 -12.765 -10.735 1.00 96.00 176 PHE A CA 1
ATOM 1395 C C . PHE A 1 176 ? 3.643 -13.322 -10.437 1.00 96.00 176 PHE A C 1
ATOM 1397 O O . PHE A 1 176 ? 4.088 -13.324 -9.288 1.00 96.00 176 PHE A O 1
ATOM 1404 N N . GLU A 1 177 ? 4.324 -13.813 -11.474 1.00 94.69 177 GLU A N 1
ATOM 1405 C CA . GLU A 1 177 ? 5.672 -14.369 -11.349 1.00 94.69 177 GLU A CA 1
ATOM 1406 C C . GLU A 1 177 ? 6.613 -13.373 -10.662 1.00 94.69 177 GLU A C 1
ATOM 1408 O O . GLU A 1 177 ? 6.583 -12.175 -10.941 1.00 94.69 177 GLU A O 1
ATOM 1413 N N . TYR A 1 178 ? 7.438 -13.875 -9.744 1.00 95.62 178 TYR A N 1
ATOM 1414 C CA . TYR A 1 178 ? 8.421 -13.044 -9.072 1.00 95.62 178 TYR A CA 1
ATOM 1415 C C . TYR A 1 178 ? 9.522 -12.615 -10.040 1.00 95.62 178 TYR A C 1
ATOM 1417 O O . TYR A 1 178 ? 10.149 -13.448 -10.695 1.00 95.62 178 TYR A O 1
ATOM 1425 N N . THR A 1 179 ? 9.806 -11.317 -10.053 1.00 94.81 179 THR A N 1
ATOM 1426 C CA . THR A 1 179 ? 10.897 -10.719 -10.826 1.00 94.81 179 THR A CA 1
ATOM 1427 C C . THR A 1 179 ? 11.861 -9.990 -9.892 1.00 94.81 179 THR A C 1
ATOM 1429 O O . THR A 1 179 ? 11.405 -9.314 -8.961 1.00 94.81 179 THR A O 1
ATOM 1432 N N . PRO A 1 180 ? 13.191 -10.114 -10.085 1.00 94.31 180 PRO A N 1
ATOM 1433 C CA . PRO A 1 180 ? 14.153 -9.395 -9.258 1.00 94.31 180 PRO A CA 1
ATOM 1434 C C . PRO A 1 180 ? 13.943 -7.878 -9.333 1.00 94.31 180 PRO A C 1
ATOM 1436 O O . PRO A 1 180 ? 13.880 -7.295 -10.416 1.00 94.31 180 PRO A O 1
ATOM 1439 N N . LEU A 1 181 ? 13.877 -7.229 -8.173 1.00 93.75 181 LEU A N 1
ATOM 1440 C CA . LEU A 1 181 ? 13.724 -5.783 -8.035 1.00 93.75 181 LEU A CA 1
ATOM 1441 C C . LEU A 1 181 ? 15.099 -5.137 -7.819 1.00 93.75 181 LEU A C 1
ATOM 1443 O O . LEU A 1 181 ? 15.530 -4.898 -6.688 1.00 93.75 181 LEU A O 1
ATOM 1447 N N . LEU A 1 182 ? 15.815 -4.858 -8.911 1.00 92.12 182 LEU A N 1
ATOM 1448 C CA . LEU A 1 182 ? 17.170 -4.309 -8.833 1.00 92.12 182 LEU A CA 1
ATOM 1449 C C . LEU A 1 182 ? 17.184 -2.779 -8.725 1.00 92.12 182 LEU A C 1
ATOM 1451 O O . LEU A 1 182 ? 16.659 -2.057 -9.574 1.00 92.12 182 LEU A O 1
ATOM 1455 N N . GLY A 1 183 ? 17.880 -2.270 -7.705 1.00 86.50 183 GLY A N 1
ATOM 1456 C CA . GLY A 1 183 ? 18.041 -0.834 -7.455 1.00 86.50 183 GLY A CA 1
ATOM 1457 C C . GLY A 1 183 ? 17.180 -0.259 -6.331 1.00 86.50 183 GLY A C 1
ATOM 1458 O O . GLY A 1 183 ? 17.160 0.962 -6.183 1.00 86.50 183 GLY A O 1
ATOM 1459 N N . GLY A 1 184 ? 16.492 -1.101 -5.551 1.00 85.06 184 GLY A N 1
ATOM 1460 C CA . GLY A 1 184 ? 15.687 -0.667 -4.403 1.00 85.06 184 GLY A CA 1
ATOM 1461 C C . GLY A 1 184 ? 14.655 0.386 -4.805 1.00 85.06 184 GLY A C 1
ATOM 1462 O O . GLY A 1 184 ? 13.958 0.220 -5.804 1.00 85.06 184 GLY A O 1
ATOM 1463 N N . ASP A 1 185 ? 14.619 1.511 -4.094 1.00 84.38 185 ASP A N 1
ATOM 1464 C CA . ASP A 1 185 ? 13.703 2.627 -4.376 1.00 84.38 185 ASP A CA 1
ATOM 1465 C C . ASP A 1 185 ? 13.846 3.199 -5.799 1.00 84.38 185 ASP A C 1
ATOM 1467 O O . ASP A 1 185 ? 12.880 3.714 -6.367 1.00 84.38 185 ASP A O 1
ATOM 1471 N N . LYS A 1 186 ? 15.015 3.058 -6.445 1.00 91.44 186 LYS A N 1
ATOM 1472 C CA . LYS A 1 186 ? 15.170 3.476 -7.849 1.00 91.44 186 LYS A CA 1
ATOM 1473 C C . LYS A 1 186 ? 14.327 2.631 -8.797 1.00 91.44 186 LYS A C 1
ATOM 1475 O O . LYS A 1 186 ? 13.888 3.153 -9.811 1.00 91.44 186 LYS A O 1
ATOM 1480 N N . ALA A 1 187 ? 14.049 1.368 -8.476 1.00 89.75 187 ALA A N 1
ATOM 1481 C CA . ALA A 1 187 ? 13.181 0.522 -9.297 1.00 89.75 187 ALA A CA 1
ATOM 1482 C C . ALA A 1 187 ? 11.724 1.008 -9.322 1.00 89.75 187 ALA A C 1
ATOM 1484 O O . ALA A 1 187 ? 10.987 0.664 -10.239 1.00 89.75 187 ALA A O 1
ATOM 1485 N N . GLN A 1 188 ? 11.323 1.833 -8.349 1.00 88.75 188 GLN A N 1
ATOM 1486 C CA . GLN A 1 188 ? 10.010 2.476 -8.338 1.00 88.75 188 GLN A CA 1
ATOM 1487 C C . GLN A 1 188 ? 9.974 3.753 -9.178 1.00 88.75 188 GLN A C 1
ATOM 1489 O O . GLN A 1 188 ? 8.893 4.168 -9.570 1.00 88.75 188 GLN A O 1
ATOM 1494 N N . SER A 1 189 ? 11.126 4.393 -9.424 1.00 93.19 189 SER A N 1
ATOM 1495 C CA . SER A 1 189 ? 11.188 5.685 -10.122 1.00 93.19 189 SER A CA 1
ATOM 1496 C C . SER A 1 189 ? 11.836 5.643 -11.501 1.00 93.19 189 SER A C 1
ATOM 1498 O O . SER A 1 189 ? 11.695 6.592 -12.264 1.00 93.19 189 SER A O 1
ATOM 1500 N N . GLU A 1 190 ? 12.526 4.561 -11.848 1.00 95.81 190 GLU A N 1
ATOM 1501 C CA . GLU A 1 190 ? 13.200 4.373 -13.129 1.00 95.81 190 GLU A CA 1
ATOM 1502 C C . GLU A 1 190 ? 12.625 3.133 -13.852 1.00 95.81 190 GLU A C 1
ATOM 1504 O O . GLU A 1 190 ? 13.161 2.030 -13.688 1.00 95.81 190 GLU A O 1
ATOM 1509 N N . PRO A 1 191 ? 11.560 3.293 -14.668 1.00 94.94 191 PRO A N 1
ATOM 1510 C CA . PRO A 1 191 ? 10.818 2.188 -15.295 1.00 94.94 191 PRO A CA 1
ATOM 1511 C C . PRO A 1 191 ? 11.677 1.195 -16.095 1.00 94.94 191 PRO A C 1
ATOM 1513 O O . PRO A 1 191 ? 11.412 -0.011 -16.109 1.00 94.94 191 PRO A O 1
ATOM 1516 N N . TRP A 1 192 ? 12.769 1.684 -16.694 1.00 95.12 192 TRP A N 1
ATOM 1517 C CA . TRP A 1 192 ? 13.725 0.878 -17.459 1.00 95.12 192 TRP A CA 1
ATOM 1518 C C . TRP A 1 192 ? 14.280 -0.317 -16.675 1.00 95.12 192 TRP A C 1
ATOM 1520 O O . TRP A 1 192 ? 14.572 -1.355 -17.268 1.00 95.12 192 TRP A O 1
ATOM 1530 N N . ARG A 1 193 ? 14.406 -0.200 -15.345 1.00 95.56 193 ARG A N 1
ATOM 1531 C CA . ARG A 1 193 ? 14.953 -1.261 -14.485 1.00 95.56 193 ARG A CA 1
ATOM 1532 C C . ARG A 1 193 ? 14.074 -2.502 -14.516 1.00 95.56 193 ARG A C 1
ATOM 1534 O O . ARG A 1 193 ? 14.585 -3.606 -14.676 1.00 95.56 193 ARG A O 1
ATOM 1541 N N . MET A 1 194 ? 12.759 -2.315 -14.410 1.00 95.19 194 MET A N 1
ATOM 1542 C CA . MET A 1 194 ? 11.806 -3.422 -14.455 1.00 95.19 194 MET A CA 1
ATOM 1543 C C . MET A 1 194 ? 11.698 -4.001 -15.860 1.00 95.19 194 MET A C 1
ATOM 1545 O O . MET A 1 194 ? 11.723 -5.219 -16.010 1.00 95.19 194 MET A O 1
ATOM 1549 N N . ALA A 1 195 ? 11.665 -3.149 -16.889 1.00 94.44 195 ALA A N 1
ATOM 1550 C CA . ALA A 1 195 ? 11.680 -3.593 -18.282 1.00 94.44 195 ALA A CA 1
ATOM 1551 C C . ALA A 1 195 ? 12.881 -4.497 -18.584 1.00 94.44 195 ALA A C 1
ATOM 1553 O O . ALA A 1 195 ? 12.717 -5.586 -19.133 1.00 94.44 195 ALA A O 1
ATOM 1554 N N . TYR A 1 196 ? 14.077 -4.079 -18.166 1.00 94.56 196 TYR A N 1
ATOM 1555 C CA . TYR A 1 196 ? 15.291 -4.870 -18.320 1.00 94.56 196 TYR A CA 1
ATOM 1556 C C . TYR A 1 196 ? 15.170 -6.235 -17.639 1.00 94.56 196 TYR A C 1
ATOM 1558 O O . TYR A 1 196 ? 15.480 -7.265 -18.242 1.00 94.56 196 TYR A O 1
ATOM 1566 N N . MET A 1 197 ? 14.673 -6.251 -16.399 1.00 94.50 197 MET A N 1
ATOM 1567 C CA . MET A 1 197 ? 14.553 -7.478 -15.621 1.00 94.50 197 MET A CA 1
ATOM 1568 C C . MET A 1 197 ? 13.560 -8.475 -16.218 1.00 94.50 197 MET A C 1
ATOM 1570 O O . MET A 1 197 ? 13.902 -9.651 -16.347 1.00 94.50 197 MET A O 1
ATOM 1574 N N . TYR A 1 198 ? 12.385 -8.016 -16.654 1.00 94.38 198 TYR A N 1
ATOM 1575 C CA . TYR A 1 198 ? 11.408 -8.875 -17.328 1.00 94.38 198 TYR A CA 1
ATOM 1576 C C . TYR A 1 198 ? 11.969 -9.468 -18.626 1.00 94.38 198 TYR A C 1
ATOM 1578 O O . TYR A 1 198 ? 11.862 -10.674 -18.856 1.00 94.38 198 TYR A O 1
ATOM 1586 N N . LEU A 1 199 ? 12.623 -8.655 -19.463 1.00 91.81 199 LEU A N 1
ATOM 1587 C CA . LEU A 1 199 ? 13.204 -9.146 -20.713 1.00 91.81 199 LEU A CA 1
ATOM 1588 C C . LEU A 1 199 ? 14.323 -10.164 -20.473 1.00 91.81 199 LEU A C 1
ATOM 1590 O O . LEU A 1 199 ? 14.367 -11.192 -21.151 1.00 91.81 199 LEU A O 1
ATOM 1594 N N . LYS A 1 200 ? 15.191 -9.935 -19.479 1.00 91.25 200 LYS A N 1
ATOM 1595 C CA . LYS A 1 200 ? 16.246 -10.889 -19.107 1.00 91.25 200 LYS A CA 1
ATOM 1596 C C . LYS A 1 200 ? 15.683 -12.200 -18.575 1.00 91.25 200 LYS A C 1
ATOM 1598 O O . LYS A 1 200 ? 16.114 -13.260 -19.028 1.00 91.25 200 LYS A O 1
ATOM 1603 N N . GLN A 1 201 ? 14.710 -12.140 -17.667 1.00 91.88 201 GLN A N 1
ATOM 1604 C CA . GLN A 1 201 ? 14.061 -13.321 -17.089 1.00 91.88 201 GLN A CA 1
ATOM 1605 C C . GLN A 1 201 ? 13.417 -14.202 -18.168 1.00 91.88 201 GLN A C 1
ATOM 1607 O O . GLN A 1 201 ? 13.570 -15.424 -18.142 1.00 91.88 201 GLN A O 1
ATOM 1612 N N . HIS A 1 202 ? 12.790 -13.586 -19.173 1.00 90.25 202 HIS A N 1
ATOM 1613 C CA . HIS A 1 202 ? 12.163 -14.297 -20.290 1.00 90.25 202 HIS A CA 1
ATOM 1614 C C . HIS A 1 202 ? 13.072 -14.501 -21.513 1.00 90.25 202 HIS A C 1
ATOM 1616 O O . HIS A 1 202 ? 12.615 -15.035 -22.523 1.00 90.25 202 HIS A O 1
ATOM 1622 N N . LYS A 1 203 ? 14.361 -14.138 -21.428 1.00 88.94 203 LYS A N 1
ATOM 1623 C CA . LYS A 1 203 ? 15.364 -14.289 -22.502 1.00 88.94 203 LYS A CA 1
ATOM 1624 C C . LYS A 1 203 ? 14.944 -13.636 -23.828 1.00 88.94 203 LYS A C 1
ATOM 1626 O O . LYS A 1 203 ? 15.183 -14.185 -24.903 1.00 88.94 203 LYS A O 1
ATOM 1631 N N . ILE A 1 204 ? 14.321 -12.464 -23.747 1.00 87.31 204 ILE A N 1
ATOM 1632 C CA . ILE A 1 204 ? 13.905 -11.666 -24.902 1.00 87.31 204 ILE A CA 1
ATOM 1633 C C . ILE A 1 204 ? 15.027 -10.675 -25.236 1.00 87.31 204 ILE A C 1
ATOM 1635 O O . ILE A 1 204 ? 15.478 -9.929 -24.366 1.00 87.31 204 ILE A O 1
ATOM 1639 N N . ALA A 1 205 ? 15.489 -10.672 -26.488 1.00 80.75 205 ALA A N 1
ATOM 1640 C CA . ALA A 1 205 ? 16.531 -9.757 -26.956 1.00 80.75 205 ALA A CA 1
ATOM 1641 C C . ALA A 1 205 ? 15.978 -8.331 -27.136 1.00 80.75 205 ALA A C 1
ATOM 1643 O O . ALA A 1 205 ? 14.917 -8.157 -27.736 1.00 80.75 205 ALA A O 1
ATOM 1644 N N . ALA A 1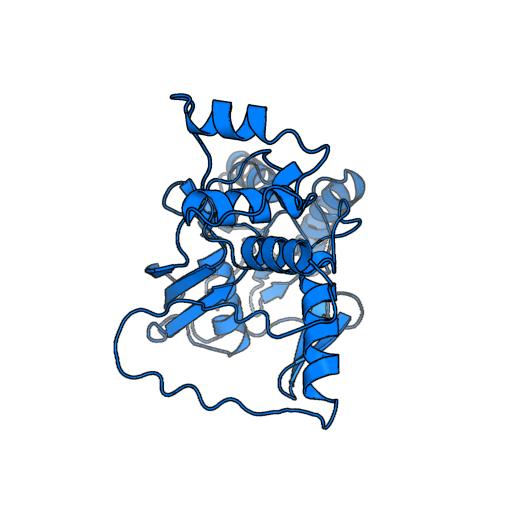 206 ? 16.695 -7.322 -26.630 1.00 72.38 206 ALA A N 1
ATOM 1645 C CA . ALA A 1 206 ? 16.301 -5.909 -26.717 1.00 72.38 206 ALA A CA 1
ATOM 1646 C C . ALA A 1 206 ? 17.509 -4.972 -26.531 1.00 72.38 206 ALA A C 1
ATOM 1648 O O . ALA A 1 206 ? 17.510 -4.068 -25.693 1.00 72.38 206 ALA A O 1
ATOM 1649 N N . ASP A 1 207 ? 18.573 -5.229 -27.287 1.00 64.62 207 ASP A N 1
ATOM 1650 C CA . ASP A 1 207 ? 19.903 -4.681 -26.998 1.00 64.62 207 ASP A CA 1
ATOM 1651 C C . ASP A 1 207 ? 19.995 -3.154 -27.178 1.00 64.62 207 ASP A C 1
ATOM 1653 O O . ASP A 1 207 ? 20.839 -2.506 -26.561 1.00 64.62 207 ASP A O 1
ATOM 1657 N N . THR A 1 208 ? 19.101 -2.547 -27.964 1.00 73.75 208 THR A N 1
ATOM 1658 C CA . THR A 1 208 ? 19.092 -1.096 -28.219 1.00 73.75 208 THR A CA 1
ATOM 1659 C C . THR A 1 208 ? 18.274 -0.292 -27.207 1.00 73.75 208 THR A C 1
ATOM 1661 O O . THR A 1 208 ? 18.525 0.901 -27.041 1.00 73.75 208 THR A O 1
ATOM 1664 N N . CYS A 1 209 ? 17.336 -0.919 -26.486 1.00 81.81 209 CYS A N 1
ATOM 1665 C CA . CYS A 1 209 ? 16.409 -0.214 -25.595 1.00 81.81 209 CYS A CA 1
ATOM 1666 C C . CYS A 1 209 ? 17.090 0.374 -24.352 1.00 81.81 209 CYS A C 1
ATOM 1668 O O . CYS A 1 209 ? 16.578 1.323 -23.774 1.00 81.81 209 CYS A O 1
ATOM 1670 N N . PHE A 1 210 ? 18.244 -0.161 -23.945 1.00 89.62 210 PHE A N 1
ATOM 1671 C CA . PHE A 1 210 ? 18.899 0.172 -22.673 1.00 89.62 210 PHE A CA 1
ATOM 1672 C C . PHE A 1 210 ? 20.235 0.903 -22.842 1.00 89.62 210 PHE A C 1
ATOM 1674 O O . PHE A 1 210 ? 21.090 0.856 -21.955 1.00 89.62 210 PHE A O 1
ATOM 1681 N N . SER A 1 211 ? 20.434 1.578 -23.977 1.00 87.44 211 SER A N 1
ATOM 1682 C CA . SER A 1 211 ? 21.660 2.337 -24.233 1.00 87.44 211 SER A CA 1
ATOM 1683 C C . SER A 1 211 ? 21.915 3.378 -23.133 1.00 87.44 211 SER A C 1
ATOM 1685 O O . SER A 1 211 ? 21.013 4.111 -22.723 1.00 87.44 211 SER A O 1
ATOM 1687 N N . GLY A 1 212 ? 23.145 3.413 -22.613 1.00 88.75 212 GLY A N 1
ATOM 1688 C CA . GLY A 1 212 ? 23.546 4.304 -21.518 1.00 88.75 212 GLY A CA 1
ATOM 1689 C C . GLY A 1 212 ? 23.035 3.910 -20.123 1.00 88.75 212 GLY A C 1
ATOM 1690 O O . GLY A 1 212 ? 23.248 4.662 -19.172 1.00 88.75 212 GLY A O 1
ATOM 1691 N N . LYS A 1 213 ? 22.368 2.758 -19.966 1.00 92.06 213 LYS A N 1
ATOM 1692 C CA . LYS A 1 213 ? 21.963 2.217 -18.657 1.00 92.06 213 LYS A CA 1
ATOM 1693 C C . LYS A 1 213 ? 23.004 1.207 -18.134 1.00 92.06 213 LYS A C 1
ATOM 1695 O O . LYS A 1 213 ? 23.652 0.546 -18.944 1.00 92.06 213 LYS A O 1
ATOM 1700 N N . PRO A 1 214 ? 23.155 1.043 -16.805 1.00 92.31 214 PRO A N 1
ATOM 1701 C CA . PRO A 1 214 ? 24.131 0.131 -16.191 1.00 92.31 214 PRO A CA 1
ATOM 1702 C C . PRO A 1 214 ? 23.675 -1.343 -16.247 1.00 92.31 214 PRO A C 1
ATOM 1704 O O . PRO A 1 214 ? 23.429 -1.996 -15.230 1.00 92.31 214 PRO A O 1
ATOM 1707 N N . THR A 1 215 ? 23.468 -1.860 -17.459 1.00 91.75 215 THR A N 1
ATOM 1708 C CA . THR A 1 215 ? 22.972 -3.223 -17.712 1.00 91.75 215 THR A CA 1
ATOM 1709 C C . THR A 1 215 ? 24.022 -4.289 -17.408 1.00 91.75 215 THR A C 1
ATOM 1711 O O . THR A 1 215 ? 23.684 -5.359 -16.900 1.00 91.75 215 THR A O 1
ATOM 1714 N N . ALA A 1 216 ? 25.303 -3.988 -17.634 1.00 91.50 216 ALA A N 1
ATOM 1715 C CA . ALA A 1 216 ? 26.411 -4.885 -17.312 1.00 91.50 216 ALA A CA 1
ATOM 1716 C C . ALA A 1 216 ? 26.523 -5.132 -15.798 1.00 91.50 216 ALA A C 1
ATOM 1718 O O . ALA A 1 216 ? 26.734 -6.264 -15.363 1.00 91.50 216 ALA A O 1
ATOM 1719 N N . GLU A 1 217 ? 26.326 -4.092 -14.988 1.00 92.31 217 GLU A N 1
ATOM 1720 C CA . GLU A 1 217 ? 26.319 -4.166 -13.530 1.00 92.31 217 GLU A CA 1
ATOM 1721 C C . GLU A 1 217 ? 25.125 -4.975 -13.020 1.00 92.31 217 GLU A C 1
ATOM 1723 O O . GLU A 1 217 ? 25.265 -5.763 -12.086 1.00 92.31 217 GLU A O 1
ATOM 1728 N N . PHE A 1 218 ? 23.958 -4.832 -13.655 1.00 93.06 218 PHE A N 1
ATOM 1729 C CA . PHE A 1 218 ? 22.787 -5.652 -13.342 1.00 93.06 218 PHE A CA 1
ATOM 1730 C C . PHE A 1 218 ? 23.038 -7.124 -13.675 1.00 93.06 218 PHE A C 1
ATOM 1732 O O . PHE A 1 218 ? 22.754 -7.991 -12.853 1.00 93.06 218 PHE A O 1
ATOM 1739 N N . ASP A 1 219 ? 23.624 -7.416 -14.838 1.00 92.25 219 ASP A N 1
ATOM 1740 C CA . ASP A 1 219 ? 23.987 -8.783 -15.223 1.00 92.25 219 ASP A CA 1
ATOM 1741 C C . ASP A 1 219 ? 25.025 -9.388 -14.268 1.00 92.25 219 ASP A C 1
ATOM 1743 O O . ASP A 1 219 ? 24.942 -10.572 -13.935 1.00 92.25 219 ASP A O 1
ATOM 1747 N N . ALA A 1 220 ? 25.990 -8.593 -13.800 1.00 92.75 220 ALA A N 1
ATOM 1748 C CA . ALA A 1 220 ? 26.949 -9.020 -12.786 1.00 92.75 220 ALA A CA 1
ATOM 1749 C C . ALA A 1 220 ? 26.261 -9.313 -11.443 1.00 92.75 220 ALA A C 1
ATOM 1751 O O . ALA A 1 220 ? 26.552 -10.332 -10.819 1.00 92.75 220 ALA A O 1
ATOM 1752 N N . LEU A 1 221 ? 25.312 -8.467 -11.027 1.00 92.12 221 LEU A N 1
ATOM 1753 C CA . LEU A 1 221 ? 24.552 -8.649 -9.792 1.00 92.12 221 LEU A CA 1
ATOM 1754 C C . LEU A 1 221 ? 23.676 -9.910 -9.844 1.00 92.12 221 LEU A C 1
ATOM 1756 O O . LEU A 1 221 ? 23.653 -10.668 -8.879 1.00 92.12 221 LEU A O 1
ATOM 1760 N N . LEU A 1 222 ? 23.029 -10.188 -10.979 1.00 91.38 222 LEU A N 1
ATOM 1761 C CA . LEU A 1 222 ? 22.237 -11.410 -11.182 1.00 91.38 222 LEU A CA 1
ATOM 1762 C C . LEU A 1 222 ? 23.078 -12.690 -11.161 1.00 91.38 222 LEU A C 1
ATOM 1764 O O . LEU A 1 222 ? 22.577 -13.746 -10.789 1.00 91.38 222 LEU A O 1
ATOM 1768 N N . LYS A 1 223 ? 24.346 -12.605 -11.574 1.00 92.25 223 LYS A N 1
ATOM 1769 C CA . LYS A 1 223 ? 25.306 -13.718 -11.507 1.00 92.25 223 LYS A CA 1
ATOM 1770 C C . LYS A 1 223 ? 25.986 -13.836 -10.144 1.00 92.25 223 LYS A C 1
ATOM 1772 O O . LYS A 1 223 ? 26.694 -14.812 -9.907 1.00 92.25 223 LYS A O 1
ATOM 1777 N N . SER A 1 224 ? 25.829 -12.839 -9.278 1.00 91.50 224 SER A N 1
ATOM 1778 C CA . SER A 1 224 ? 26.399 -12.855 -7.935 1.00 91.50 224 SER A CA 1
ATOM 1779 C C . SER A 1 224 ? 25.563 -13.726 -6.991 1.00 91.50 224 SER A C 1
ATOM 1781 O O . SER A 1 224 ? 24.373 -13.928 -7.207 1.00 91.50 224 SER A O 1
ATOM 1783 N N . ASN A 1 225 ? 26.172 -14.190 -5.897 1.00 87.31 225 ASN A N 1
ATOM 1784 C CA . ASN A 1 225 ? 25.470 -14.900 -4.818 1.00 87.31 225 ASN A CA 1
ATOM 1785 C C . ASN A 1 225 ? 24.866 -13.944 -3.768 1.00 87.31 225 ASN A C 1
ATOM 1787 O O . ASN A 1 225 ? 24.612 -14.355 -2.635 1.00 87.31 225 ASN A O 1
ATOM 1791 N N . LEU A 1 226 ? 24.698 -12.658 -4.092 1.00 89.06 226 LEU A N 1
ATOM 1792 C CA . LEU A 1 226 ? 24.114 -11.695 -3.162 1.00 89.06 226 LEU A CA 1
ATOM 1793 C C . LEU A 1 226 ? 22.595 -11.904 -3.053 1.00 89.06 226 LEU A C 1
ATOM 1795 O O . LEU A 1 226 ? 21.949 -12.217 -4.054 1.00 89.06 226 LEU A O 1
ATOM 1799 N N . PRO A 1 227 ? 22.003 -11.713 -1.860 1.00 87.88 227 PRO A N 1
ATOM 1800 C CA . PRO A 1 227 ? 20.558 -11.786 -1.704 1.00 87.88 227 PRO A CA 1
ATOM 1801 C C . PRO A 1 227 ? 19.886 -10.685 -2.534 1.00 87.88 227 PRO A C 1
ATOM 1803 O O . PRO A 1 227 ? 20.262 -9.514 -2.458 1.00 87.88 227 PRO A O 1
ATOM 1806 N N . LEU A 1 228 ? 18.883 -11.072 -3.322 1.00 91.12 228 LEU A N 1
ATOM 1807 C CA . LEU A 1 228 ? 18.086 -10.164 -4.142 1.00 91.12 228 LEU A CA 1
ATOM 1808 C C . LEU A 1 228 ? 16.671 -10.063 -3.583 1.00 91.12 228 LEU A C 1
ATOM 1810 O O . LEU A 1 228 ? 16.103 -11.052 -3.123 1.00 91.12 228 LEU A O 1
ATOM 1814 N N . ASN A 1 229 ? 16.090 -8.872 -3.692 1.00 92.06 229 ASN A N 1
ATOM 1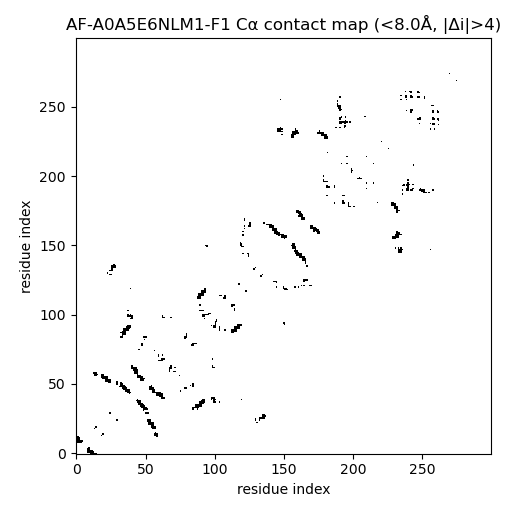815 C CA . ASN A 1 229 ? 14.668 -8.678 -3.449 1.00 92.06 229 ASN A CA 1
ATOM 1816 C C . ASN A 1 229 ? 13.884 -9.048 -4.706 1.00 92.06 229 ASN A C 1
ATOM 1818 O O . ASN A 1 229 ? 14.301 -8.734 -5.822 1.00 92.06 229 ASN A O 1
ATOM 1822 N N . TYR A 1 230 ? 12.725 -9.666 -4.514 1.00 94.12 230 TYR A N 1
ATOM 1823 C CA . TYR A 1 230 ? 11.824 -10.068 -5.588 1.00 94.12 230 TYR A CA 1
ATOM 1824 C C . TYR A 1 230 ? 10.473 -9.393 -5.420 1.00 94.12 230 TYR A C 1
ATOM 1826 O O . TYR A 1 230 ? 10.032 -9.137 -4.296 1.00 94.12 230 TYR A O 1
ATOM 1834 N N . THR A 1 231 ? 9.812 -9.119 -6.544 1.00 96.44 231 THR A N 1
ATOM 1835 C CA . THR A 1 231 ? 8.473 -8.542 -6.547 1.00 96.44 231 THR A CA 1
ATOM 1836 C C . THR A 1 231 ? 7.517 -9.249 -7.498 1.00 96.44 231 THR A C 1
ATOM 1838 O O . THR A 1 231 ? 7.928 -9.689 -8.566 1.00 96.44 231 THR A O 1
ATOM 1841 N N . SER A 1 232 ? 6.252 -9.355 -7.095 1.00 96.81 232 SER A N 1
ATOM 1842 C CA . SER A 1 232 ? 5.113 -9.789 -7.922 1.00 96.81 232 SER A CA 1
ATOM 1843 C C . SER A 1 232 ? 4.234 -8.600 -8.340 1.00 96.81 232 SER A C 1
ATOM 1845 O O . SER A 1 232 ? 3.061 -8.758 -8.664 1.00 96.81 232 SER A O 1
ATOM 1847 N N . SER A 1 233 ? 4.777 -7.383 -8.282 1.00 96.25 233 SER A N 1
ATOM 1848 C CA . SER A 1 233 ? 4.028 -6.147 -8.487 1.00 96.25 233 SER A CA 1
ATOM 1849 C C . SER A 1 233 ? 3.501 -5.968 -9.909 1.00 96.25 233 SER A C 1
ATOM 1851 O O . SER A 1 233 ? 4.268 -5.880 -10.875 1.00 96.25 233 SER A O 1
ATOM 1853 N N . VAL A 1 234 ? 2.183 -5.784 -10.016 1.00 96.69 234 VAL A N 1
ATOM 1854 C CA . VAL A 1 234 ? 1.529 -5.360 -11.256 1.00 96.69 234 VAL A CA 1
ATOM 1855 C C . VAL A 1 234 ? 1.873 -3.907 -11.576 1.00 96.69 234 VAL A C 1
ATOM 1857 O O . VAL A 1 234 ? 2.112 -3.600 -12.739 1.00 96.69 234 VAL A O 1
ATOM 1860 N N . GLY A 1 235 ? 2.010 -3.022 -10.582 1.00 95.31 235 GLY A N 1
ATOM 1861 C CA . GLY A 1 235 ? 2.476 -1.651 -10.825 1.00 95.31 235 GLY A CA 1
ATOM 1862 C C . GLY A 1 235 ? 3.849 -1.610 -11.511 1.00 95.31 235 GLY A C 1
ATOM 1863 O O . GLY A 1 235 ? 4.035 -0.915 -12.506 1.00 95.31 235 GLY A O 1
ATOM 1864 N N . ARG A 1 236 ? 4.795 -2.441 -11.055 1.00 95.50 236 ARG A N 1
ATOM 1865 C CA . ARG A 1 236 ? 6.127 -2.568 -11.672 1.00 95.50 236 ARG A CA 1
ATOM 1866 C C . ARG A 1 236 ? 6.085 -3.210 -13.061 1.00 95.50 236 ARG A C 1
ATOM 1868 O O . ARG A 1 236 ? 6.916 -2.880 -13.907 1.00 95.50 236 ARG A O 1
ATOM 1875 N N . LEU A 1 237 ? 5.133 -4.110 -13.314 1.00 95.94 237 LEU A N 1
ATOM 1876 C CA . LEU A 1 237 ? 4.872 -4.627 -14.659 1.00 95.94 237 LEU A CA 1
ATOM 1877 C C . LEU A 1 237 ? 4.362 -3.520 -15.594 1.00 95.94 237 LEU A C 1
ATOM 1879 O O . LEU A 1 237 ? 4.833 -3.420 -16.724 1.00 95.94 237 LEU A O 1
ATOM 1883 N N . PHE A 1 238 ? 3.454 -2.660 -15.130 1.00 96.00 238 PHE A N 1
ATOM 1884 C CA . PHE A 1 238 ? 2.969 -1.517 -15.910 1.00 96.00 238 PHE A CA 1
ATOM 1885 C C . PHE A 1 238 ? 4.097 -0.532 -16.230 1.00 96.00 238 PHE A C 1
ATOM 1887 O O . PHE A 1 238 ? 4.223 -0.119 -17.381 1.00 96.00 238 PHE A O 1
ATOM 1894 N N . ASP A 1 239 ? 4.968 -0.233 -15.262 1.00 95.31 239 ASP A N 1
ATOM 1895 C CA . ASP A 1 239 ? 6.150 0.608 -15.491 1.00 95.31 239 ASP A CA 1
ATOM 1896 C C . ASP A 1 239 ? 7.051 0.014 -16.590 1.00 95.31 239 ASP A C 1
ATOM 1898 O O . ASP A 1 239 ? 7.462 0.711 -17.520 1.00 95.31 239 ASP A O 1
ATOM 1902 N N . ALA A 1 240 ? 7.314 -1.296 -16.532 1.00 94.75 240 ALA A N 1
ATOM 1903 C CA . ALA A 1 240 ? 8.099 -1.992 -17.548 1.00 94.75 240 ALA A CA 1
ATOM 1904 C C . ALA A 1 240 ? 7.476 -1.876 -18.947 1.00 94.75 240 ALA A C 1
ATOM 1906 O O . ALA A 1 240 ? 8.169 -1.583 -19.920 1.00 94.75 240 ALA A O 1
ATOM 1907 N N . VAL A 1 241 ? 6.164 -2.081 -19.052 1.00 94.81 241 VAL A N 1
ATOM 1908 C CA . VAL A 1 241 ? 5.428 -1.986 -20.318 1.00 94.81 241 VAL A CA 1
ATOM 1909 C C . VAL A 1 241 ? 5.454 -0.564 -20.872 1.00 94.81 241 VAL A C 1
ATOM 1911 O O . VAL A 1 241 ? 5.731 -0.380 -22.057 1.00 94.81 241 VAL A O 1
ATOM 1914 N N . ALA A 1 242 ? 5.218 0.438 -20.026 1.00 93.31 242 ALA A N 1
ATOM 1915 C CA . ALA A 1 242 ? 5.265 1.845 -20.410 1.00 93.31 242 ALA A CA 1
ATOM 1916 C C . ALA A 1 242 ? 6.649 2.239 -20.950 1.00 93.31 242 ALA A C 1
ATOM 1918 O O . ALA A 1 242 ? 6.742 2.947 -21.955 1.00 93.31 242 ALA A O 1
ATOM 1919 N N . TYR A 1 243 ? 7.723 1.735 -20.335 1.00 94.31 243 TYR A N 1
ATOM 1920 C CA . TYR A 1 243 ? 9.085 1.938 -20.826 1.00 94.31 243 TYR A CA 1
ATOM 1921 C C . TYR A 1 243 ? 9.308 1.308 -22.203 1.00 94.31 243 TYR A C 1
ATOM 1923 O O . TYR A 1 243 ? 9.794 1.970 -23.118 1.00 94.31 243 TYR A O 1
ATOM 1931 N N . LEU A 1 244 ? 8.930 0.035 -22.369 1.00 92.12 244 LEU A N 1
ATOM 1932 C CA . LEU A 1 244 ? 9.121 -0.708 -23.622 1.00 92.12 244 LEU A CA 1
ATOM 1933 C C . LEU A 1 244 ? 8.323 -0.118 -24.789 1.00 92.12 244 LEU A C 1
ATOM 1935 O O . LEU A 1 244 ? 8.741 -0.222 -25.939 1.00 92.12 244 LEU A O 1
ATOM 1939 N N . LEU A 1 245 ? 7.192 0.517 -24.493 1.00 90.31 245 LEU A N 1
ATOM 1940 C CA . LEU A 1 245 ? 6.375 1.240 -25.463 1.00 90.31 245 LEU A CA 1
ATOM 1941 C C . LEU A 1 245 ? 6.907 2.639 -25.803 1.00 90.31 245 LEU A C 1
ATOM 1943 O O . LEU A 1 245 ? 6.328 3.308 -26.656 1.00 90.31 245 LEU A O 1
ATOM 1947 N N . GLY A 1 246 ? 7.974 3.096 -25.143 1.00 89.88 246 GLY A N 1
ATOM 1948 C CA . GLY A 1 246 ? 8.491 4.455 -25.300 1.00 89.88 246 GLY A CA 1
ATOM 1949 C C . GLY A 1 246 ? 7.573 5.535 -24.719 1.00 89.88 246 GLY A C 1
ATOM 1950 O O . GLY A 1 246 ? 7.735 6.702 -25.058 1.00 89.88 246 GLY A O 1
ATOM 1951 N N . ILE A 1 247 ? 6.611 5.158 -23.868 1.00 90.81 247 ILE A N 1
ATOM 1952 C CA . ILE A 1 247 ? 5.665 6.087 -23.231 1.00 90.81 247 ILE A CA 1
ATOM 1953 C C . ILE A 1 247 ? 6.361 6.817 -22.083 1.00 90.81 247 ILE A C 1
ATOM 1955 O O . ILE A 1 247 ? 6.317 8.038 -22.012 1.00 90.81 247 ILE A O 1
ATOM 1959 N N . CYS A 1 248 ? 7.058 6.068 -21.223 1.00 91.81 248 CYS A N 1
ATOM 1960 C CA . CYS A 1 248 ? 7.737 6.617 -20.054 1.00 91.81 248 CYS A CA 1
ATOM 1961 C C . CYS A 1 248 ? 9.182 6.102 -19.986 1.00 91.81 248 CYS A C 1
ATOM 1963 O O . CYS A 1 248 ? 9.462 5.056 -19.398 1.00 91.81 248 CYS A O 1
ATOM 1965 N N . THR A 1 249 ? 10.106 6.806 -20.652 1.00 88.81 249 THR A N 1
ATOM 1966 C CA . THR A 1 249 ? 11.523 6.400 -20.771 1.00 88.81 249 THR A CA 1
ATOM 1967 C C . THR A 1 249 ? 12.434 6.999 -19.702 1.00 88.81 249 THR A C 1
ATOM 1969 O O . THR A 1 249 ? 13.506 6.457 -19.410 1.00 88.81 249 THR A O 1
ATOM 1972 N N . GLU A 1 250 ? 12.010 8.116 -19.121 1.00 89.94 250 GLU A N 1
ATOM 1973 C CA . GLU A 1 250 ? 12.764 8.862 -18.121 1.00 89.94 250 GLU A CA 1
ATOM 1974 C C . GLU A 1 250 ? 12.383 8.466 -16.694 1.00 89.94 250 GLU A C 1
ATOM 1976 O O . GLU A 1 250 ? 11.480 7.665 -16.448 1.00 89.94 250 GLU A O 1
ATOM 1981 N N . LYS A 1 251 ? 13.113 9.026 -15.726 1.00 94.31 251 LYS A N 1
ATOM 1982 C CA . LYS A 1 251 ? 12.743 8.911 -14.318 1.00 94.31 251 LYS A CA 1
ATOM 1983 C C . LYS A 1 251 ? 11.376 9.567 -14.097 1.00 94.31 251 LYS A C 1
ATOM 1985 O O . LYS A 1 251 ? 11.191 10.727 -14.463 1.00 94.31 251 LYS A O 1
ATOM 1990 N N . ILE A 1 252 ? 10.456 8.858 -13.448 1.00 94.88 252 ILE A N 1
ATOM 1991 C CA . ILE A 1 252 ? 9.144 9.411 -13.111 1.00 94.88 252 ILE A CA 1
ATOM 1992 C C . ILE A 1 252 ? 9.277 10.555 -12.098 1.00 94.88 252 ILE A C 1
ATOM 1994 O O . ILE A 1 252 ? 10.158 10.567 -11.233 1.00 94.88 252 ILE A O 1
ATOM 1998 N N . SER A 1 253 ? 8.363 11.509 -12.201 1.00 92.69 253 SER A N 1
ATOM 1999 C CA . SER A 1 253 ? 8.277 12.716 -11.379 1.00 92.69 253 SER A CA 1
ATOM 2000 C C . SER A 1 253 ? 7.263 12.600 -10.237 1.00 92.69 253 SER A C 1
ATOM 2002 O O . SER A 1 253 ? 7.357 13.339 -9.259 1.00 92.69 253 SER A O 1
ATOM 2004 N N . TYR A 1 254 ? 6.323 11.657 -10.330 1.00 90.56 254 TYR A N 1
ATOM 2005 C CA . TYR A 1 254 ? 5.340 11.350 -9.294 1.00 90.56 254 TYR A CA 1
ATOM 2006 C C . TYR A 1 254 ? 4.973 9.862 -9.307 1.00 90.56 254 TYR A C 1
ATOM 2008 O O . TYR A 1 254 ? 5.255 9.136 -10.262 1.00 90.56 254 TYR A O 1
ATOM 2016 N N . GLU A 1 255 ? 4.366 9.401 -8.216 1.00 89.50 255 GLU A N 1
ATOM 2017 C CA . GLU A 1 255 ? 3.993 7.998 -8.052 1.00 89.50 255 GLU A CA 1
ATOM 2018 C C . GLU A 1 255 ? 2.972 7.547 -9.110 1.00 89.50 255 GLU A C 1
ATOM 2020 O O . GLU A 1 255 ? 2.041 8.277 -9.439 1.00 89.50 255 GLU A O 1
ATOM 2025 N N . ALA A 1 256 ? 3.185 6.343 -9.651 1.00 91.06 256 ALA A N 1
ATOM 2026 C CA . ALA A 1 256 ? 2.380 5.724 -10.707 1.00 91.06 256 ALA A CA 1
ATOM 2027 C C . ALA A 1 256 ? 2.335 6.465 -12.061 1.00 91.06 256 ALA A C 1
ATOM 2029 O O . ALA A 1 256 ? 1.539 6.079 -12.915 1.00 91.06 256 ALA A O 1
ATOM 2030 N N . GLN A 1 257 ? 3.196 7.465 -12.314 1.00 95.25 257 GLN A N 1
ATOM 2031 C CA . GLN A 1 257 ? 3.207 8.213 -13.585 1.00 95.25 257 GLN A CA 1
ATOM 2032 C C . GLN A 1 257 ? 3.209 7.300 -14.820 1.00 95.25 257 GLN A C 1
ATOM 2034 O O . GLN A 1 257 ? 2.365 7.464 -15.693 1.00 95.25 257 GLN A O 1
ATOM 2039 N N . ALA A 1 258 ? 4.122 6.327 -14.890 1.00 94.50 258 ALA A N 1
ATOM 2040 C CA . ALA A 1 258 ? 4.250 5.461 -16.061 1.00 94.50 258 ALA A CA 1
ATOM 2041 C C . ALA A 1 258 ? 2.996 4.594 -16.284 1.00 94.50 258 ALA A C 1
ATOM 2043 O O . ALA A 1 258 ? 2.545 4.439 -17.418 1.00 94.50 258 ALA A O 1
ATOM 2044 N N . ALA A 1 259 ? 2.390 4.086 -15.206 1.00 93.69 259 ALA A N 1
ATOM 2045 C CA . ALA A 1 259 ? 1.132 3.344 -15.266 1.00 93.69 259 ALA A CA 1
ATOM 2046 C C . ALA A 1 259 ? -0.048 4.225 -15.718 1.00 93.69 259 ALA A C 1
ATOM 2048 O O . ALA A 1 259 ? -0.846 3.790 -16.546 1.00 93.69 259 ALA A O 1
ATOM 2049 N N . ILE A 1 260 ? -0.131 5.466 -15.226 1.00 93.81 260 ILE A N 1
ATOM 2050 C CA . ILE A 1 260 ? -1.172 6.437 -15.599 1.00 93.81 260 ILE A CA 1
ATOM 2051 C C . ILE A 1 260 ? -1.028 6.857 -17.067 1.00 93.81 260 ILE A C 1
ATOM 2053 O O . ILE A 1 260 ? -2.009 6.894 -17.806 1.00 93.81 260 ILE A O 1
ATOM 2057 N N . GLU A 1 261 ? 0.191 7.155 -17.521 1.00 93.81 261 GLU A N 1
ATOM 2058 C CA . GLU A 1 261 ? 0.457 7.495 -18.923 1.00 93.81 261 GLU A CA 1
ATOM 2059 C C . GLU A 1 261 ? 0.121 6.324 -19.856 1.00 93.81 261 GLU A C 1
ATOM 2061 O O . GLU A 1 261 ? -0.495 6.524 -20.904 1.00 93.81 261 GLU A O 1
ATOM 2066 N N . LEU A 1 262 ? 0.447 5.092 -19.449 1.00 93.31 262 LEU A N 1
ATOM 2067 C CA . LEU A 1 262 ? 0.071 3.883 -20.178 1.00 93.31 262 LEU A CA 1
ATOM 2068 C C . LEU A 1 262 ? -1.452 3.701 -20.259 1.00 93.31 262 LEU A C 1
ATOM 2070 O O . LEU A 1 262 ? -1.971 3.392 -21.333 1.00 93.31 262 LEU A O 1
ATOM 2074 N N . GLU A 1 263 ? -2.172 3.907 -19.153 1.00 92.94 263 GLU A N 1
ATOM 2075 C CA . GLU A 1 263 ? -3.638 3.854 -19.123 1.00 92.94 263 GLU A CA 1
ATOM 2076 C C . GLU A 1 263 ? -4.256 4.890 -20.075 1.00 92.94 263 GLU A C 1
ATOM 2078 O O . GLU A 1 263 ? -5.141 4.551 -20.865 1.00 92.94 263 GLU A O 1
ATOM 2083 N N . ASN A 1 264 ? -3.761 6.132 -20.058 1.00 90.75 264 ASN A N 1
ATOM 2084 C CA . ASN A 1 264 ? -4.240 7.200 -20.939 1.00 90.75 264 ASN A CA 1
ATOM 2085 C C . ASN A 1 264 ? -4.083 6.818 -22.418 1.00 90.75 264 ASN A C 1
ATOM 2087 O O . ASN A 1 264 ? -5.052 6.872 -23.177 1.00 90.75 264 ASN A O 1
ATOM 2091 N N . MET A 1 265 ? -2.897 6.338 -22.806 1.00 88.81 265 MET A N 1
ATOM 2092 C CA . MET A 1 265 ? -2.627 5.875 -24.171 1.00 88.81 265 MET A CA 1
ATOM 2093 C C . MET A 1 265 ? -3.529 4.697 -24.578 1.00 88.81 265 MET A C 1
ATOM 2095 O O . MET A 1 265 ? -4.026 4.640 -25.707 1.00 88.81 265 MET A O 1
ATOM 2099 N N . ALA A 1 266 ? -3.778 3.751 -23.667 1.00 88.31 266 ALA A N 1
ATOM 2100 C CA . ALA A 1 266 ? -4.668 2.621 -23.928 1.00 88.31 266 ALA A CA 1
ATOM 2101 C C . ALA A 1 266 ? -6.127 3.072 -24.140 1.00 88.31 266 ALA A C 1
ATOM 2103 O O . ALA A 1 266 ? -6.797 2.595 -25.062 1.00 88.31 266 ALA A O 1
ATOM 2104 N N . ASN A 1 267 ? -6.606 4.027 -23.340 1.00 83.06 267 ASN A N 1
ATOM 2105 C CA . ASN A 1 267 ? -7.958 4.577 -23.449 1.00 83.06 267 ASN A CA 1
ATOM 2106 C C . ASN A 1 267 ? -8.180 5.357 -24.760 1.00 83.06 267 ASN A C 1
ATOM 2108 O O . ASN A 1 267 ? -9.245 5.244 -25.379 1.00 83.06 267 ASN A O 1
ATOM 2112 N N . GLU A 1 268 ? -7.177 6.089 -25.249 1.00 81.38 268 GLU A N 1
ATOM 2113 C CA . GLU A 1 268 ? -7.233 6.749 -26.566 1.00 81.38 268 GLU A CA 1
ATOM 2114 C C . GLU A 1 268 ? -7.384 5.738 -27.718 1.00 81.38 268 GLU A C 1
ATOM 2116 O O . GLU A 1 268 ? -8.155 5.943 -28.663 1.00 81.38 268 GLU A O 1
ATOM 2121 N N . CYS A 1 269 ? -6.708 4.592 -27.619 1.00 78.75 269 CYS A N 1
ATOM 2122 C CA . CYS A 1 269 ? -6.834 3.514 -28.598 1.00 78.75 269 CYS A CA 1
ATOM 2123 C C . CYS A 1 269 ? -8.241 2.888 -28.590 1.00 78.75 269 CYS A C 1
ATOM 2125 O O . CYS A 1 269 ? -8.814 2.618 -29.649 1.00 78.75 269 CYS A O 1
ATOM 2127 N N . LEU A 1 270 ? -8.835 2.698 -27.406 1.00 73.62 270 LEU A N 1
ATOM 2128 C CA . LEU A 1 270 ? -10.177 2.120 -27.270 1.00 73.62 270 LEU A CA 1
ATOM 2129 C C . LEU A 1 270 ? -11.286 3.026 -27.822 1.00 73.62 270 LEU A C 1
ATOM 2131 O O . LEU A 1 270 ? -12.279 2.528 -28.351 1.00 73.62 270 LEU A O 1
ATOM 2135 N N . THR A 1 271 ? -11.114 4.343 -27.732 1.00 65.06 271 THR A N 1
ATOM 2136 C CA . THR A 1 271 ? -12.099 5.330 -28.206 1.00 65.06 271 THR A CA 1
ATOM 2137 C C . THR A 1 271 ? -12.008 5.604 -29.711 1.00 65.06 271 THR A C 1
ATOM 2139 O O . THR A 1 271 ? -12.992 6.011 -30.338 1.00 65.06 271 THR A O 1
ATOM 2142 N N . THR A 1 272 ? -10.862 5.324 -30.337 1.00 57.41 272 THR A N 1
ATOM 2143 C CA . THR A 1 272 ? -10.663 5.519 -31.777 1.00 57.41 272 THR A CA 1
ATOM 2144 C C . THR A 1 272 ? -11.254 4.344 -32.575 1.00 57.41 272 THR A C 1
ATOM 2146 O O . THR A 1 272 ? -10.804 3.209 -32.462 1.00 57.41 272 THR A O 1
ATOM 2149 N N . LYS A 1 273 ? -12.235 4.600 -33.462 1.00 47.16 273 LYS A N 1
ATOM 2150 C CA . LYS A 1 273 ? -12.966 3.604 -34.300 1.00 47.16 273 LYS A CA 1
ATOM 2151 C C . LYS A 1 273 ? -12.117 2.756 -35.282 1.00 47.16 273 LYS A C 1
ATOM 2153 O O . LYS A 1 273 ? -12.672 2.113 -36.171 1.00 47.16 273 LYS A O 1
ATOM 2158 N N . ARG A 1 274 ? -10.788 2.720 -35.169 1.00 44.84 274 ARG A N 1
ATOM 2159 C CA . ARG A 1 274 ? -9.901 1.852 -35.966 1.00 44.84 274 ARG A CA 1
ATOM 2160 C C . ARG A 1 274 ? -9.436 0.649 -35.145 1.00 44.84 274 ARG A C 1
ATOM 2162 O O . ARG A 1 274 ? -8.246 0.449 -34.938 1.00 44.84 274 ARG A O 1
ATOM 2169 N N . GLN A 1 275 ? -10.374 -0.181 -34.702 1.00 44.94 275 GLN A N 1
ATOM 2170 C CA . GLN A 1 275 ? -10.035 -1.477 -34.116 1.00 44.94 275 GLN A CA 1
ATOM 2171 C C . GLN A 1 275 ? -10.104 -2.561 -35.193 1.00 44.94 275 GLN A C 1
ATOM 2173 O O . GLN A 1 275 ? -11.171 -3.073 -35.520 1.00 44.94 275 GLN A O 1
ATOM 2178 N N . THR A 1 276 ? -8.955 -2.952 -35.744 1.00 40.88 276 THR A N 1
ATOM 2179 C CA . THR A 1 276 ? -8.833 -4.278 -36.370 1.00 40.88 276 THR A CA 1
ATOM 2180 C C . THR A 1 276 ? -8.805 -5.315 -35.254 1.00 40.88 276 THR A C 1
ATOM 2182 O O . THR A 1 276 ? -7.749 -5.605 -34.689 1.00 40.88 276 THR A O 1
ATOM 2185 N N . VAL A 1 277 ? -9.979 -5.849 -34.914 1.00 38.44 277 VAL A N 1
ATOM 2186 C CA . VAL A 1 277 ? -10.130 -6.963 -33.973 1.00 38.44 277 VAL A CA 1
ATOM 2187 C C . VAL A 1 277 ? -9.423 -8.183 -34.561 1.00 38.44 277 VAL A C 1
ATOM 2189 O O . VAL A 1 277 ? -9.873 -8.769 -35.543 1.00 38.44 277 VAL A O 1
ATOM 2192 N N . THR A 1 278 ? -8.295 -8.576 -33.975 1.00 34.94 278 THR A N 1
ATOM 2193 C CA . THR A 1 278 ? -7.738 -9.914 -34.206 1.00 34.94 278 THR A CA 1
ATOM 2194 C C . THR A 1 278 ? -8.360 -10.856 -33.187 1.00 34.94 278 THR A C 1
ATOM 2196 O O . THR A 1 278 ? -8.024 -10.788 -32.008 1.00 34.94 278 THR A O 1
ATOM 2199 N N . ASN A 1 279 ? -9.269 -11.721 -33.640 1.00 25.42 279 ASN A N 1
ATOM 2200 C CA . ASN A 1 279 ? -9.827 -12.798 -32.825 1.00 25.42 279 ASN A CA 1
ATOM 2201 C C . ASN A 1 279 ? -8.702 -13.749 -32.391 1.00 25.42 279 ASN A C 1
ATOM 2203 O O . ASN A 1 279 ? -8.154 -14.479 -33.216 1.00 25.42 279 ASN A O 1
ATOM 2207 N N . LEU A 1 280 ? -8.368 -13.754 -31.101 1.00 30.23 280 LEU A N 1
ATOM 2208 C CA . LEU A 1 280 ? -7.500 -14.761 -30.496 1.00 30.23 280 LEU A CA 1
ATOM 2209 C C . LEU A 1 280 ? -8.362 -15.813 -29.804 1.00 30.23 280 LEU A C 1
ATOM 2211 O O . LEU A 1 280 ? -9.037 -15.551 -28.813 1.00 30.23 280 LEU A O 1
ATOM 2215 N N . ASN A 1 281 ? -8.340 -17.021 -30.361 1.00 25.20 281 ASN A N 1
ATOM 2216 C CA . ASN A 1 281 ? -9.051 -18.174 -29.833 1.00 25.20 281 ASN A CA 1
ATOM 2217 C C . ASN A 1 281 ? -8.184 -18.821 -28.738 1.00 25.20 281 ASN A C 1
ATOM 2219 O O . ASN A 1 281 ? -7.310 -19.639 -29.023 1.00 25.20 281 ASN A O 1
ATOM 2223 N N . LEU A 1 282 ? -8.380 -18.411 -27.483 1.00 34.28 282 LEU A N 1
ATOM 2224 C CA . LEU A 1 282 ? -7.654 -18.944 -26.325 1.00 34.28 282 LEU A CA 1
ATOM 2225 C C . LEU A 1 282 ? -8.243 -20.300 -25.906 1.00 34.28 282 LEU A C 1
ATOM 2227 O O . LEU A 1 282 ? -9.048 -20.399 -24.981 1.00 34.28 282 LEU A O 1
ATOM 2231 N N . LYS A 1 283 ? -7.841 -21.379 -26.587 1.00 30.64 283 LYS A N 1
ATOM 2232 C CA . LYS A 1 283 ? -8.086 -22.743 -26.097 1.00 30.64 283 LYS A CA 1
ATOM 2233 C C . LYS A 1 283 ? -6.952 -23.189 -25.168 1.00 30.64 283 LYS A C 1
ATOM 2235 O O . LYS A 1 283 ? -5.856 -23.462 -25.627 1.00 30.64 283 LYS A O 1
ATOM 2240 N N . LYS A 1 284 ? -7.323 -23.355 -23.891 1.00 34.69 284 LYS A N 1
ATOM 2241 C CA . LYS A 1 284 ? -6.711 -24.178 -22.827 1.00 34.69 284 LYS A CA 1
ATOM 2242 C C . LYS A 1 284 ? -5.231 -23.920 -22.456 1.00 34.69 284 LYS A C 1
ATOM 2244 O O . LYS A 1 284 ? -4.320 -24.304 -23.169 1.00 34.69 284 LYS A O 1
ATOM 2249 N N . GLN A 1 285 ? -5.083 -23.512 -21.188 1.00 31.75 285 GLN A N 1
ATOM 2250 C CA . GLN A 1 285 ? -3.936 -23.646 -20.270 1.00 31.75 285 GLN A CA 1
ATOM 2251 C C . GLN A 1 285 ? -2.784 -22.627 -20.360 1.00 31.75 285 GLN A C 1
ATOM 2253 O O . GLN A 1 285 ? -2.242 -22.347 -21.419 1.00 31.75 285 GLN A O 1
ATOM 2258 N N . LYS A 1 286 ? -2.408 -22.160 -19.153 1.00 27.16 286 LYS A N 1
ATOM 2259 C CA . LYS A 1 286 ? -1.499 -21.061 -18.775 1.00 27.16 286 LYS A CA 1
ATOM 2260 C C . LYS A 1 286 ? -1.988 -19.677 -19.209 1.00 27.16 286 LYS A C 1
ATOM 2262 O O . LYS A 1 286 ? -2.037 -19.351 -20.387 1.00 27.16 286 LYS A O 1
ATOM 2267 N N . ILE A 1 287 ? -2.341 -18.849 -18.222 1.00 27.38 287 ILE A N 1
ATOM 2268 C CA . ILE A 1 287 ? -2.513 -17.406 -18.415 1.00 27.38 287 ILE A CA 1
ATOM 2269 C C . ILE A 1 287 ? -1.113 -16.851 -18.688 1.00 27.38 287 ILE A C 1
ATOM 2271 O O . ILE A 1 287 ? -0.386 -16.469 -17.779 1.00 27.38 287 ILE A O 1
ATOM 2275 N N . THR A 1 288 ? -0.689 -16.903 -19.945 1.00 28.27 288 THR A N 1
ATOM 2276 C CA . THR A 1 288 ? 0.437 -16.119 -20.433 1.00 28.27 288 THR A CA 1
ATOM 2277 C C . THR A 1 288 ? -0.124 -14.744 -20.751 1.00 28.27 288 THR A C 1
ATOM 2279 O O . THR A 1 288 ? -0.971 -14.612 -21.636 1.00 28.27 288 THR A O 1
ATOM 2282 N N . LEU A 1 289 ? 0.316 -13.720 -20.020 1.00 30.30 289 LEU A N 1
ATOM 2283 C CA . LEU A 1 289 ? 0.062 -12.338 -20.403 1.00 30.30 289 LEU A CA 1
ATOM 2284 C C . LEU A 1 289 ? 0.887 -12.069 -21.674 1.00 30.30 289 LEU A C 1
ATOM 2286 O O . LEU A 1 289 ? 2.060 -11.718 -21.610 1.00 30.30 289 LEU A O 1
ATOM 2290 N N . ILE A 1 290 ? 0.314 -12.342 -22.847 1.00 32.94 290 ILE A N 1
ATOM 2291 C CA . ILE A 1 290 ? 0.956 -12.025 -24.123 1.00 32.94 290 ILE A CA 1
ATOM 2292 C C . ILE A 1 290 ? 0.707 -10.539 -24.378 1.00 32.94 290 ILE A C 1
ATOM 2294 O O . ILE A 1 290 ? -0.372 -10.150 -24.826 1.00 32.94 290 ILE A O 1
ATOM 2298 N N . LEU A 1 291 ? 1.708 -9.704 -24.100 1.00 34.56 291 LEU A N 1
ATOM 2299 C CA . LEU A 1 291 ? 1.750 -8.340 -24.618 1.00 34.56 291 LEU A CA 1
ATOM 2300 C C . LEU A 1 291 ? 1.962 -8.408 -26.132 1.00 34.56 291 LEU A C 1
ATOM 2302 O O . LEU A 1 291 ? 3.081 -8.527 -26.627 1.00 34.56 291 LEU A O 1
ATOM 2306 N N . ILE A 1 292 ? 0.864 -8.378 -26.884 1.00 32.84 292 ILE A N 1
ATOM 2307 C CA . ILE A 1 292 ? 0.913 -8.257 -28.339 1.00 32.84 292 ILE A CA 1
ATOM 2308 C C . ILE A 1 292 ? 1.121 -6.778 -28.663 1.00 32.84 292 ILE A C 1
ATOM 2310 O O . ILE A 1 292 ? 0.169 -6.015 -28.811 1.00 32.84 292 ILE A O 1
ATOM 2314 N N . LEU A 1 293 ? 2.386 -6.377 -28.774 1.00 33.88 293 LEU A N 1
ATOM 2315 C CA . LEU A 1 293 ? 2.775 -5.088 -29.335 1.00 33.88 293 LEU A CA 1
ATOM 2316 C C . LEU A 1 293 ? 2.479 -5.096 -30.838 1.00 33.88 293 LEU A C 1
ATOM 2318 O O . LEU A 1 293 ? 3.273 -5.569 -31.648 1.00 33.88 293 LEU A O 1
ATOM 2322 N N . LYS A 1 294 ? 1.294 -4.614 -31.221 1.00 27.95 294 LYS A N 1
ATOM 2323 C CA . LYS A 1 294 ? 0.888 -4.506 -32.625 1.00 27.95 294 LYS A CA 1
ATOM 2324 C C . LYS A 1 294 ? 1.142 -3.080 -33.121 1.00 27.95 294 LYS A C 1
ATOM 2326 O O . LYS A 1 294 ? 0.363 -2.186 -32.831 1.00 27.95 294 LYS A O 1
ATOM 2331 N N . ASN A 1 295 ? 2.222 -2.900 -33.887 1.00 32.06 295 ASN A N 1
ATOM 2332 C CA . ASN A 1 295 ? 2.468 -1.775 -34.802 1.00 32.06 295 ASN A CA 1
ATOM 2333 C C . ASN A 1 295 ? 2.052 -0.372 -34.308 1.00 32.06 295 ASN A C 1
ATOM 2335 O O . ASN A 1 295 ? 1.344 0.351 -35.010 1.00 32.06 295 ASN A O 1
ATOM 2339 N N . CYS A 1 296 ? 2.573 0.076 -33.167 1.00 29.66 296 CYS A N 1
ATOM 2340 C CA . CYS A 1 296 ? 2.676 1.512 -32.903 1.00 29.66 296 CYS A CA 1
ATOM 2341 C C . CYS A 1 296 ? 3.912 2.060 -33.621 1.00 29.66 296 CYS A C 1
ATOM 2343 O O . CYS A 1 296 ? 4.918 2.259 -32.966 1.00 29.66 296 CYS A O 1
ATOM 2345 N N . GLY A 1 297 ? 3.859 2.223 -34.951 1.00 27.86 297 GLY A N 1
ATOM 2346 C CA . GLY A 1 297 ? 4.665 3.168 -35.756 1.00 27.86 297 GLY A CA 1
ATOM 2347 C C . GLY A 1 297 ? 6.186 3.314 -35.546 1.00 27.86 297 GLY A C 1
ATOM 2348 O O . GLY A 1 297 ? 6.776 4.199 -36.161 1.00 27.86 297 GLY A O 1
ATOM 2349 N N . LEU A 1 298 ? 6.834 2.497 -34.723 1.00 28.62 298 LEU A N 1
ATOM 2350 C CA . LEU A 1 298 ? 8.247 2.577 -34.390 1.00 28.62 298 LEU A CA 1
ATOM 2351 C C . LEU A 1 298 ? 8.996 1.725 -35.408 1.00 28.62 298 LEU A C 1
ATOM 2353 O O . LEU A 1 298 ? 8.865 0.502 -35.448 1.00 28.62 298 LEU A O 1
ATOM 2357 N N . ARG A 1 299 ? 9.724 2.400 -36.298 1.00 26.72 299 ARG A N 1
ATOM 2358 C CA . ARG A 1 299 ? 10.694 1.745 -37.174 1.00 26.72 299 ARG A CA 1
ATOM 2359 C C . ARG A 1 299 ? 11.828 1.225 -36.286 1.00 26.72 299 ARG A C 1
ATOM 2361 O O . ARG A 1 299 ? 12.477 2.032 -35.625 1.00 26.72 299 ARG A O 1
ATOM 2368 N N . PHE A 1 300 ? 11.978 -0.098 -36.252 1.00 37.25 300 PHE A N 1
ATOM 2369 C CA . PHE A 1 300 ? 13.133 -0.804 -35.696 1.00 37.25 300 PHE A CA 1
ATOM 2370 C C . PHE A 1 300 ? 14.416 -0.439 -36.447 1.00 37.25 300 PHE A C 1
ATOM 2372 O O . PHE A 1 300 ? 14.320 -0.200 -37.676 1.00 37.25 300 PHE A O 1
#

Mean predicted aligned error: 7.5 Å

Solvent-accessible surface area (backbone atoms only — not comparable to full-atom values): 17018 Å² total; per-residue (Å²): 82,71,47,77,55,94,95,36,84,41,79,78,43,55,26,93,94,50,39,70,56,68,41,73,59,27,57,82,49,64,85,51,43,16,29,37,34,43,32,53,40,68,69,15,39,35,33,41,26,33,77,73,30,37,32,44,45,44,59,58,32,48,42,88,39,71,68,31,39,52,50,49,57,52,45,53,60,46,49,30,62,76,62,74,37,65,77,62,34,38,35,25,36,56,46,70,83,33,64,34,22,46,48,48,52,53,51,18,64,76,67,76,35,61,70,41,73,39,47,47,65,58,49,57,48,40,50,53,42,45,75,71,50,48,37,64,85,48,77,68,41,84,39,77,43,72,36,59,75,35,59,34,97,83,78,35,33,31,13,27,39,32,31,44,34,44,82,90,50,71,43,84,76,48,64,46,76,75,40,68,51,63,66,60,75,49,38,79,35,30,22,54,47,39,32,52,42,54,31,59,77,69,70,52,88,61,84,75,82,52,72,96,52,75,56,69,60,50,54,51,53,71,71,43,94,64,92,76,55,38,28,22,22,42,43,49,49,35,19,13,51,15,23,77,70,64,73,30,75,58,69,54,92,52,90,62,45,34,41,52,54,42,50,52,57,51,52,55,56,72,70,42,93,80,72,84,80,76,88,76,85,85,77,81,84,77,94,68,87,74,82,78,85,74,82,78,86,70,84,128